Protein AF-0000000073197356 (afdb_homodimer)

Structure (mmCIF, N/CA/C/O backbone):
data_AF-0000000073197356-model_v1
#
loop_
_entity.id
_entity.type
_entity.pdbx_description
1 polymer 'Dynein light chain'
#
loop_
_atom_site.group_PDB
_atom_site.id
_atom_site.type_symbol
_atom_site.label_atom_id
_atom_site.label_alt_id
_atom_site.label_comp_id
_atom_site.label_asym_id
_atom_site.label_entity_id
_atom_site.label_seq_id
_atom_site.pdbx_PDB_ins_code
_atom_site.Cartn_x
_atom_site.Cartn_y
_atom_site.Cartn_z
_atom_site.occupancy
_atom_site.B_iso_or_equiv
_atom_site.auth_seq_id
_atom_site.auth_comp_id
_atom_site.auth_asym_id
_atom_site.auth_atom_id
_atom_site.pdbx_PDB_model_num
ATOM 1 N N . MET A 1 1 ? -1.814 -4.996 -18.484 1 48.56 1 MET A N 1
ATOM 2 C CA . MET A 1 1 ? -2.441 -4.445 -17.281 1 48.56 1 MET A CA 1
ATOM 3 C C . MET A 1 1 ? -1.488 -4.5 -16.094 1 48.56 1 MET A C 1
ATOM 5 O O . MET A 1 1 ? -0.743 -5.469 -15.945 1 48.56 1 MET A O 1
ATOM 9 N N . LYS A 1 2 ? -1.233 -3.42 -15.477 1 82.06 2 LYS A N 1
ATOM 10 C CA . LYS A 1 2 ? -0.212 -3.484 -14.438 1 82.06 2 LYS A CA 1
ATOM 11 C C . LYS A 1 2 ? -0.621 -4.445 -13.328 1 82.06 2 LYS A C 1
ATOM 13 O O . LYS A 1 2 ? -1.809 -4.586 -13.023 1 82.06 2 LYS A O 1
ATOM 18 N N . ILE A 1 3 ? 0.174 -5.504 -13.078 1 91.5 3 ILE A N 1
ATOM 19 C CA . ILE A 1 3 ? -0.003 -6.637 -12.172 1 91.5 3 ILE A CA 1
ATOM 20 C C . ILE A 1 3 ? -0.832 -6.211 -10.969 1 91.5 3 ILE A C 1
ATOM 22 O O . ILE A 1 3 ? -1.808 -6.875 -10.609 1 91.5 3 ILE A O 1
ATOM 26 N N . ALA A 1 4 ? -0.594 -5.094 -10.461 1 94 4 ALA A N 1
ATOM 27 C CA . ALA A 1 4 ? -1.289 -4.645 -9.258 1 94 4 ALA A CA 1
ATOM 28 C C . ALA A 1 4 ? -2.762 -4.367 -9.547 1 94 4 ALA A C 1
ATOM 30 O O . ALA A 1 4 ? -3.639 -4.777 -8.781 1 94 4 ALA A O 1
ATOM 31 N N . LYS A 1 5 ? -3.043 -3.758 -10.641 1 91.81 5 LYS A N 1
ATOM 32 C CA . LYS A 1 5 ? -4.422 -3.465 -11.023 1 91.81 5 LYS A CA 1
ATOM 33 C C . LYS A 1 5 ? -5.203 -4.746 -11.289 1 91.81 5 LYS A C 1
ATOM 35 O O . LYS A 1 5 ? -6.352 -4.879 -10.852 1 91.81 5 LYS A O 1
ATOM 40 N N . TYR A 1 6 ? -4.582 -5.598 -11.906 1 93.94 6 TYR A N 1
ATOM 41 C CA . TYR A 1 6 ? -5.234 -6.859 -12.242 1 93.94 6 TYR A CA 1
ATOM 42 C C . TYR A 1 6 ? -5.637 -7.617 -10.984 1 93.94 6 TYR A C 1
ATOM 44 O O . TYR A 1 6 ? -6.77 -8.086 -10.867 1 93.94 6 TYR A O 1
ATOM 52 N N . ILE A 1 7 ? -4.762 -7.695 -10.062 1 94.88 7 ILE A N 1
ATOM 53 C CA . ILE A 1 7 ? -5 -8.438 -8.828 1 94.88 7 ILE A CA 1
ATOM 54 C C . ILE A 1 7 ? -6.121 -7.777 -8.031 1 94.88 7 ILE A C 1
ATOM 56 O O . ILE A 1 7 ? -7.051 -8.445 -7.582 1 94.88 7 ILE A O 1
ATOM 60 N N . ALA A 1 8 ? -6.027 -6.508 -7.918 1 92.38 8 ALA A N 1
ATOM 61 C CA . ALA A 1 8 ? -7.027 -5.777 -7.141 1 92.38 8 ALA A CA 1
ATOM 62 C C . ALA A 1 8 ? -8.414 -5.902 -7.773 1 92.38 8 ALA A C 1
ATOM 64 O O . ALA A 1 8 ? -9.398 -6.148 -7.074 1 92.38 8 ALA A O 1
ATOM 65 N N . ASN A 1 9 ? -8.469 -5.715 -9.039 1 93.31 9 ASN A N 1
ATOM 66 C CA . ASN A 1 9 ? -9.742 -5.805 -9.742 1 93.31 9 ASN A CA 1
ATOM 67 C C . ASN A 1 9 ? -10.344 -7.203 -9.633 1 93.31 9 ASN A C 1
ATOM 69 O O . ASN A 1 9 ? -11.562 -7.352 -9.5 1 93.31 9 ASN A O 1
ATOM 73 N N . ALA A 1 10 ? -9.508 -8.195 -9.727 1 95.06 10 ALA A N 1
ATOM 74 C CA . ALA A 1 10 ? -9.984 -9.57 -9.609 1 95.06 10 ALA A CA 1
ATOM 75 C C . ALA A 1 10 ? -10.594 -9.828 -8.234 1 95.06 10 ALA A C 1
ATOM 77 O O . ALA A 1 10 ? -11.617 -10.5 -8.117 1 95.06 10 ALA A O 1
ATOM 78 N N . PHE A 1 11 ? -9.906 -9.312 -7.25 1 94.38 11 PHE A N 1
ATOM 79 C CA . PHE A 1 11 ? -10.43 -9.508 -5.902 1 94.38 11 PHE A CA 1
ATOM 80 C C . PHE A 1 11 ? -11.695 -8.688 -5.695 1 94.38 11 PHE A C 1
ATOM 82 O O . PHE A 1 11 ? -12.625 -9.133 -5.012 1 94.38 11 PHE A O 1
ATOM 89 N N . GLU A 1 12 ? -11.742 -7.543 -6.254 1 90.81 12 GLU A N 1
ATOM 90 C CA . GLU A 1 12 ? -12.961 -6.746 -6.168 1 90.81 12 GLU A CA 1
ATOM 91 C C . GLU A 1 12 ? -14.133 -7.449 -6.855 1 90.81 12 GLU A C 1
ATOM 93 O O . GLU A 1 12 ? -15.258 -7.422 -6.359 1 90.81 12 GLU A O 1
ATOM 98 N N . ALA A 1 13 ? -13.898 -8.023 -7.902 1 94.06 13 ALA A N 1
ATOM 99 C CA . ALA A 1 13 ? -14.93 -8.719 -8.672 1 94.06 13 ALA A CA 1
ATOM 100 C C . ALA A 1 13 ? -15.477 -9.914 -7.898 1 94.06 13 ALA A C 1
ATOM 102 O O . ALA A 1 13 ? -16.672 -10.203 -7.953 1 94.06 13 ALA A O 1
ATOM 103 N N . ASN A 1 14 ? -14.625 -10.5 -7.121 1 94.75 14 ASN A N 1
ATOM 104 C CA . ASN A 1 14 ? -15.023 -11.766 -6.504 1 94.75 14 ASN A CA 1
ATOM 105 C C . ASN A 1 14 ? -15.445 -11.57 -5.051 1 94.75 14 ASN A C 1
ATOM 107 O O . ASN A 1 14 ? -16.219 -12.359 -4.516 1 94.75 14 ASN A O 1
ATOM 111 N N . TYR A 1 15 ? -14.938 -10.57 -4.379 1 91.06 15 TYR A N 1
ATOM 112 C CA . TYR A 1 15 ? -15.18 -10.477 -2.943 1 91.06 15 TYR A CA 1
ATOM 113 C C . TYR A 1 15 ? -15.734 -9.109 -2.572 1 91.06 15 TYR A C 1
ATOM 115 O O . TYR A 1 15 ? -15.914 -8.805 -1.391 1 91.06 15 TYR A O 1
ATOM 123 N N . ALA A 1 16 ? -16.016 -8.43 -3.479 1 83.94 16 ALA A N 1
ATOM 124 C CA . ALA A 1 16 ? -16.609 -7.109 -3.283 1 83.94 16 ALA A CA 1
ATOM 125 C C . ALA A 1 16 ? -15.703 -6.207 -2.455 1 83.94 16 ALA A C 1
ATOM 127 O O . ALA A 1 16 ? -14.562 -6.566 -2.162 1 83.94 16 ALA A O 1
ATOM 128 N N . SER A 1 17 ? -15.961 -4.988 -2.238 1 81.06 17 SER A N 1
ATOM 129 C CA . SER A 1 17 ? -15.219 -3.99 -1.473 1 81.06 17 SER A CA 1
ATOM 130 C C . SER A 1 17 ? -14.039 -3.451 -2.266 1 81.06 17 SER A C 1
ATOM 132 O O . SER A 1 17 ? -13.844 -3.818 -3.426 1 81.06 17 SER A O 1
ATOM 134 N N . LEU A 1 18 ? -13.398 -2.678 -1.656 1 82.5 18 LEU A N 1
ATOM 135 C CA . LEU A 1 18 ? -12.242 -2.041 -2.277 1 82.5 18 LEU A CA 1
ATOM 136 C C . LEU A 1 18 ? -10.945 -2.713 -1.83 1 82.5 18 LEU A C 1
ATOM 138 O O . LEU A 1 18 ? -10.695 -2.844 -0.631 1 82.5 18 LEU A O 1
ATOM 142 N N . TRP A 1 19 ? -10.281 -3.254 -2.816 1 89.25 19 TRP A N 1
ATOM 143 C CA . TRP A 1 19 ? -8.992 -3.889 -2.54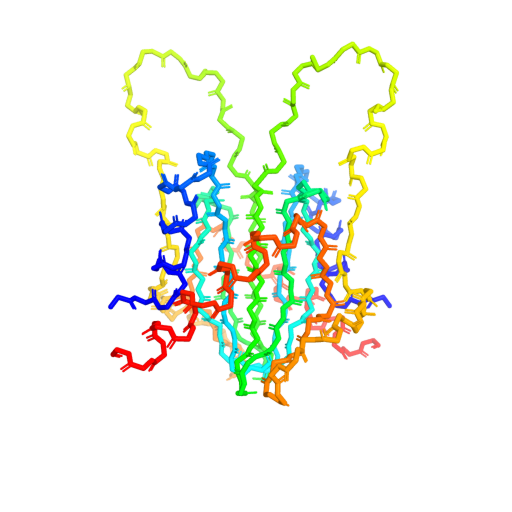3 1 89.25 19 TRP A CA 1
ATOM 144 C C . TRP A 1 19 ? -7.844 -3.02 -3.037 1 89.25 19 TRP A C 1
ATOM 146 O O . TRP A 1 19 ? -7.953 -2.365 -4.078 1 89.25 19 TRP A O 1
ATOM 156 N N . HIS A 1 20 ? -6.797 -3.023 -2.262 1 89.44 20 HIS A N 1
ATOM 157 C CA . HIS A 1 20 ? -5.535 -2.381 -2.621 1 89.44 20 HIS A CA 1
ATOM 158 C C . HIS A 1 20 ? -4.445 -3.414 -2.883 1 89.44 20 HIS A C 1
ATOM 160 O O . HIS A 1 20 ? -4.379 -4.441 -2.201 1 89.44 20 HIS A O 1
ATOM 166 N N . CYS A 1 21 ? -3.598 -3.117 -3.85 1 93.25 21 CYS A N 1
ATOM 167 C CA . CYS A 1 21 ? -2.502 -4.035 -4.145 1 93.25 21 CYS A CA 1
ATOM 168 C C . CYS A 1 21 ? -1.207 -3.273 -4.398 1 93.25 21 CYS A C 1
ATOM 170 O O . CYS A 1 21 ? -1.191 -2.301 -5.156 1 93.25 21 CYS A O 1
ATOM 172 N N . ILE A 1 22 ? -0.214 -3.682 -3.75 1 92.88 22 ILE A N 1
ATOM 173 C CA . ILE A 1 22 ? 1.138 -3.176 -3.963 1 92.88 22 ILE A CA 1
ATOM 174 C C . ILE A 1 22 ? 2.049 -4.312 -4.418 1 92.88 22 ILE A C 1
ATOM 176 O O . ILE A 1 22 ? 2.029 -5.402 -3.84 1 92.88 22 ILE A O 1
ATOM 180 N N . VAL A 1 23 ? 2.791 -4.043 -5.414 1 94.25 23 VAL A N 1
ATOM 181 C CA . VAL A 1 23 ? 3.727 -5.023 -5.957 1 94.25 23 VAL A CA 1
ATOM 182 C C . VAL A 1 23 ? 5.129 -4.426 -6.016 1 94.25 23 VAL A C 1
ATOM 184 O O . VAL A 1 23 ? 5.305 -3.277 -6.434 1 94.25 23 VAL A O 1
ATOM 187 N N . SER A 1 24 ? 6.07 -5.215 -5.562 1 93.25 24 SER A N 1
ATOM 188 C CA . SER A 1 24 ? 7.457 -4.762 -5.621 1 93.25 24 SER A CA 1
ATOM 189 C C . SER A 1 24 ? 8.391 -5.891 -6.062 1 93.25 24 SER A C 1
ATOM 191 O O . SER A 1 24 ? 8.109 -7.062 -5.809 1 93.25 24 SER A O 1
ATOM 193 N N . ASP A 1 25 ? 9.391 -5.465 -6.762 1 93.31 25 ASP A N 1
ATOM 194 C CA . ASP A 1 25 ? 10.414 -6.445 -7.098 1 93.31 25 ASP A CA 1
ATOM 195 C C . ASP A 1 25 ? 11.5 -6.492 -6.023 1 93.31 25 ASP A C 1
ATOM 197 O O . ASP A 1 25 ? 12.578 -7.051 -6.25 1 93.31 25 ASP A O 1
ATOM 201 N N . GLY A 1 26 ? 11.227 -5.891 -4.875 1 91.62 26 GLY A N 1
ATOM 202 C CA . GLY A 1 26 ? 12.055 -5.93 -3.678 1 91.62 26 GLY A CA 1
ATOM 203 C C . GLY A 1 26 ? 11.266 -6.258 -2.422 1 91.62 26 GLY A C 1
ATOM 204 O O . GLY A 1 26 ? 10.109 -6.676 -2.496 1 91.62 26 GLY A O 1
ATOM 205 N N . HIS A 1 27 ? 11.945 -6.125 -1.283 1 89.5 27 HIS A N 1
ATOM 206 C CA . HIS A 1 27 ? 11.281 -6.312 0.005 1 89.5 27 HIS A CA 1
ATOM 207 C C . HIS A 1 27 ? 10.469 -5.082 0.389 1 89.5 27 HIS A C 1
ATOM 209 O O . HIS A 1 27 ? 10.898 -3.949 0.158 1 89.5 27 HIS A O 1
ATOM 215 N N . MET A 1 28 ? 9.367 -5.418 0.99 1 91.88 28 MET A N 1
ATOM 216 C CA . MET A 1 28 ? 8.508 -4.297 1.369 1 91.88 28 MET A CA 1
ATOM 217 C C . MET A 1 28 ? 8.328 -4.242 2.883 1 91.88 28 MET A C 1
ATOM 219 O O . MET A 1 28 ? 8.219 -5.281 3.537 1 91.88 28 MET A O 1
ATOM 223 N N . ARG A 1 29 ? 8.406 -3.102 3.334 1 89.69 29 ARG A N 1
ATOM 224 C CA . ARG A 1 29 ? 7.961 -2.783 4.688 1 89.69 29 ARG A CA 1
ATOM 225 C C . ARG A 1 29 ? 6.844 -1.747 4.664 1 89.69 29 ARG A C 1
ATOM 227 O O . ARG A 1 29 ? 6.852 -0.833 3.838 1 89.69 29 ARG A O 1
ATOM 234 N N . PHE A 1 30 ? 5.871 -1.981 5.527 1 89.19 30 PHE A N 1
ATOM 235 C CA . PHE A 1 30 ? 4.742 -1.066 5.395 1 89.19 30 PHE A CA 1
ATOM 236 C C . PHE A 1 30 ? 4.105 -0.791 6.754 1 89.19 30 PHE A C 1
ATOM 238 O O . PHE A 1 30 ? 4.266 -1.576 7.691 1 89.19 30 PHE A O 1
ATOM 245 N N . TYR A 1 31 ? 3.564 0.346 6.879 1 88.75 31 TYR A N 1
ATOM 246 C CA . TYR A 1 31 ? 2.686 0.771 7.961 1 88.75 31 TYR A CA 1
ATOM 247 C C . TYR A 1 31 ? 1.38 1.337 7.414 1 88.75 31 TYR A C 1
ATOM 249 O O . TYR A 1 31 ? 1.334 2.482 6.961 1 88.75 31 TYR A O 1
ATOM 257 N N . VAL A 1 32 ? 0.272 0.51 7.355 1 86.56 32 VAL A N 1
ATOM 258 C CA . VAL A 1 32 ? -1.028 0.847 6.785 1 86.56 32 VAL A CA 1
ATOM 259 C C . VAL A 1 32 ? -2.141 0.359 7.711 1 86.56 32 VAL A C 1
ATOM 261 O O . VAL A 1 32 ? -1.941 -0.577 8.492 1 86.56 32 VAL A O 1
ATOM 264 N N . ARG A 1 33 ? -3.268 1.067 7.543 1 78.94 33 ARG A N 1
ATOM 265 C CA . ARG A 1 33 ? -4.461 0.58 8.234 1 78.94 33 ARG A CA 1
ATOM 266 C C . ARG A 1 33 ? -5.289 -0.319 7.32 1 78.94 33 ARG A C 1
ATOM 268 O O . ARG A 1 33 ? -5.602 0.056 6.188 1 78.94 33 ARG A O 1
ATOM 275 N N . TYR A 1 34 ? -5.527 -1.538 7.73 1 74 34 TYR A N 1
ATOM 276 C CA . TYR A 1 34 ? -6.281 -2.488 6.918 1 74 34 TYR A CA 1
ATOM 277 C C . TYR A 1 34 ? -7.098 -3.432 7.797 1 74 34 TYR A C 1
ATOM 279 O O . TYR A 1 34 ? -6.93 -3.449 9.016 1 74 34 TYR A O 1
ATOM 287 N N . ASP A 1 35 ? -8.039 -3.941 7.172 1 73.06 35 ASP A N 1
ATOM 288 C CA . ASP A 1 35 ? -8.805 -5.008 7.805 1 73.06 35 ASP A CA 1
ATOM 289 C C . ASP A 1 35 ? -7.949 -6.254 8.016 1 73.06 35 ASP A C 1
ATOM 291 O O . ASP A 1 35 ? -7.598 -6.941 7.055 1 73.06 35 ASP A O 1
ATOM 295 N N . ALA A 1 36 ? -7.738 -6.594 9.219 1 78 36 ALA A N 1
ATOM 296 C CA . ALA A 1 36 ? -6.797 -7.656 9.578 1 78 36 ALA A CA 1
ATOM 297 C C . ALA A 1 36 ? -7.266 -9 9.039 1 78 36 ALA A C 1
ATOM 299 O O . ALA A 1 36 ? -6.453 -9.898 8.797 1 78 36 ALA A O 1
ATOM 300 N N . ASP A 1 37 ? -8.469 -9.047 8.773 1 83 37 ASP A N 1
ATOM 301 C CA . ASP A 1 37 ? -9.016 -10.328 8.336 1 83 37 ASP A CA 1
ATOM 302 C C . ASP A 1 37 ? -9.008 -10.43 6.809 1 83 37 ASP A C 1
ATOM 304 O O . ASP A 1 37 ? -9.352 -11.477 6.254 1 83 37 ASP A O 1
ATOM 308 N N . ASN A 1 38 ? -8.578 -9.367 6.184 1 89.06 38 ASN A N 1
ATOM 309 C CA . ASN A 1 38 ? -8.672 -9.32 4.727 1 89.06 38 ASN A CA 1
ATOM 310 C C . ASN A 1 38 ? -7.395 -8.766 4.098 1 89.06 38 ASN A C 1
ATOM 312 O O . ASN A 1 38 ? -7.426 -7.723 3.447 1 89.06 38 ASN A O 1
ATOM 316 N N . HIS A 1 39 ? -6.293 -9.508 4.309 1 91.5 39 HIS A N 1
ATOM 317 C CA . HIS A 1 39 ? -5.023 -9.141 3.691 1 91.5 39 HIS A CA 1
ATOM 318 C C . HIS A 1 39 ? -4.152 -10.367 3.441 1 91.5 39 HIS A C 1
ATOM 320 O O . HIS A 1 39 ? -4.324 -11.398 4.098 1 91.5 39 HIS A O 1
ATOM 326 N N . ILE A 1 40 ? -3.242 -10.258 2.533 1 92.12 40 ILE A N 1
ATOM 327 C CA . ILE A 1 40 ? -2.162 -11.219 2.354 1 92.12 40 ILE A CA 1
ATOM 328 C C . ILE A 1 40 ? -0.905 -10.5 1.867 1 92.12 40 ILE A C 1
ATOM 330 O O . ILE A 1 40 ? -0.974 -9.641 0.985 1 92.12 40 ILE A O 1
ATOM 334 N N . TYR A 1 41 ? 0.171 -10.742 2.486 1 93.12 41 TYR A N 1
ATOM 335 C CA . TYR A 1 41 ? 1.514 -10.344 2.082 1 93.12 41 TYR A CA 1
ATOM 336 C C . TYR A 1 41 ? 2.371 -11.555 1.756 1 93.12 41 TYR A C 1
ATOM 338 O O . TYR A 1 41 ? 2.633 -12.391 2.625 1 93.12 41 TYR A O 1
ATOM 346 N N . PHE A 1 42 ? 2.791 -11.664 0.499 1 92.25 42 PHE A N 1
ATOM 347 C CA . PHE A 1 42 ? 3.521 -12.859 0.088 1 92.25 42 PHE A CA 1
ATOM 348 C C . PHE A 1 42 ? 4.535 -12.531 -0.999 1 92.25 42 PHE A C 1
ATOM 350 O O . PHE A 1 42 ? 4.48 -11.453 -1.598 1 92.25 42 PHE A O 1
ATOM 357 N N . ALA A 1 43 ? 5.449 -13.414 -1.147 1 92.38 43 ALA A N 1
ATOM 358 C CA . ALA A 1 43 ? 6.43 -13.336 -2.229 1 92.38 43 ALA A CA 1
ATOM 359 C C . ALA A 1 43 ? 6.254 -14.484 -3.217 1 92.38 43 ALA A C 1
ATOM 361 O O . ALA A 1 43 ? 5.969 -15.617 -2.818 1 92.38 43 ALA A O 1
ATOM 362 N N . ILE A 1 44 ? 6.367 -14.195 -4.422 1 91.12 44 ILE A N 1
ATOM 363 C CA . ILE A 1 44 ? 6.355 -15.188 -5.492 1 91.12 44 ILE A CA 1
ATOM 364 C C . ILE A 1 44 ? 7.449 -14.859 -6.504 1 91.12 44 ILE A C 1
ATOM 366 O O . ILE A 1 44 ? 7.426 -13.805 -7.141 1 91.12 44 ILE A O 1
ATOM 370 N N . GLY A 1 45 ? 8.328 -15.797 -6.605 1 89.75 45 GLY A N 1
ATOM 371 C CA . GLY A 1 45 ? 9.516 -15.438 -7.363 1 89.75 45 GLY A CA 1
ATOM 372 C C . GLY A 1 45 ? 10.266 -14.258 -6.777 1 89.75 45 GLY A C 1
ATOM 373 O O . GLY A 1 45 ? 10.625 -14.266 -5.598 1 89.75 45 GLY A O 1
ATOM 374 N N . GLN A 1 46 ? 10.453 -13.242 -7.57 1 90.5 46 GLN A N 1
ATOM 375 C CA . GLN A 1 46 ? 11.203 -12.078 -7.109 1 90.5 46 GLN A CA 1
ATOM 376 C C . GLN A 1 46 ? 10.258 -10.953 -6.68 1 90.5 46 GLN A C 1
ATOM 378 O O . GLN A 1 46 ? 10.711 -9.898 -6.23 1 90.5 46 GLN A O 1
ATOM 383 N N . LEU A 1 47 ? 8.984 -11.227 -6.75 1 93.62 47 LEU A N 1
ATOM 384 C CA . LEU A 1 47 ? 8.016 -10.172 -6.453 1 93.62 47 LEU A CA 1
ATOM 385 C C . LEU A 1 47 ? 7.477 -10.312 -5.031 1 93.62 47 LEU A C 1
ATOM 387 O O . LEU A 1 47 ? 7.254 -11.43 -4.559 1 93.62 47 LEU A O 1
ATOM 391 N N . SER A 1 48 ? 7.305 -9.234 -4.438 1 93.94 48 SER A N 1
ATOM 392 C CA . SER A 1 48 ? 6.531 -9.156 -3.203 1 93.94 48 SER A CA 1
ATOM 393 C C . SER A 1 48 ? 5.184 -8.477 -3.438 1 93.94 48 SER A C 1
ATOM 395 O O . SER A 1 48 ? 5.105 -7.473 -4.148 1 93.94 48 SER A O 1
ATOM 397 N N . ILE A 1 49 ? 4.145 -9.047 -2.859 1 94.31 49 ILE A N 1
ATOM 398 C CA . ILE A 1 49 ? 2.793 -8.547 -3.092 1 94.31 49 ILE A CA 1
ATOM 399 C C . ILE A 1 49 ? 2.09 -8.32 -1.757 1 94.31 49 ILE A C 1
ATOM 401 O O . ILE A 1 49 ? 2.086 -9.195 -0.892 1 94.31 49 ILE A O 1
ATOM 405 N N . PHE A 1 50 ? 1.54 -7.168 -1.644 1 94.12 50 PHE A N 1
ATOM 406 C CA . PHE A 1 50 ? 0.674 -6.863 -0.511 1 94.12 50 PHE A CA 1
ATOM 407 C C . PHE A 1 50 ? -0.732 -6.512 -0.983 1 94.12 50 PHE A C 1
ATOM 409 O O . PHE A 1 50 ? -0.94 -5.477 -1.618 1 94.12 50 PHE A O 1
ATOM 416 N N . LEU A 1 51 ? -1.615 -7.375 -0.688 1 94.75 51 LEU A N 1
ATOM 417 C CA . LEU A 1 51 ? -3.027 -7.25 -1.029 1 94.75 51 LEU A CA 1
ATOM 418 C C . LEU A 1 51 ? -3.881 -7.117 0.228 1 94.75 51 LEU A C 1
ATOM 420 O O . LEU A 1 51 ? -3.785 -7.941 1.139 1 94.75 51 LEU A O 1
ATOM 424 N N . PHE A 1 52 ? -4.637 -5.969 0.205 1 90.75 52 PHE A N 1
ATOM 425 C CA . PHE A 1 52 ? -5.395 -5.781 1.437 1 90.75 52 PHE A CA 1
ATOM 426 C C . PHE A 1 52 ? -6.648 -4.957 1.18 1 90.75 52 PHE A C 1
ATOM 428 O O . PHE A 1 52 ? -6.727 -4.23 0.187 1 90.75 52 PHE A O 1
ATOM 435 N N . ARG A 1 53 ? -7.598 -5.203 2.055 1 88.31 53 ARG A N 1
ATOM 436 C CA . ARG A 1 53 ? -8.844 -4.441 2.008 1 88.31 53 ARG A CA 1
ATOM 437 C C . ARG A 1 53 ? -8.789 -3.242 2.949 1 88.31 53 ARG A C 1
ATOM 439 O O . ARG A 1 53 ? -8.266 -3.344 4.062 1 88.31 53 ARG A O 1
ATOM 446 N N . LEU A 1 54 ? -9.312 -2.115 2.416 1 75.25 54 LEU A N 1
ATOM 447 C CA . LEU A 1 54 ? -9.375 -0.943 3.283 1 75.25 54 LEU A CA 1
ATOM 448 C C . LEU A 1 54 ? -10.289 -1.196 4.473 1 75.25 54 LEU A C 1
ATOM 450 O O . LEU A 1 54 ? -11.328 -1.849 4.336 1 75.25 54 LEU A O 1
ATOM 454 N N . HIS A 1 55 ? -9.797 -0.676 5.668 1 61.41 55 HIS A N 1
ATOM 455 C CA . HIS A 1 55 ? -10.648 -0.792 6.848 1 61.41 55 HIS A CA 1
ATOM 456 C C . HIS A 1 55 ? -11.883 0.093 6.723 1 61.41 55 HIS A C 1
ATOM 458 O O . HIS A 1 55 ? -11.773 1.288 6.441 1 61.41 55 HIS A O 1
ATOM 464 N N . ARG A 1 56 ? -13.133 -0.386 6.398 1 53.34 56 ARG A N 1
ATOM 465 C CA . ARG A 1 56 ? -14.328 0.437 6.52 1 53.34 56 ARG A CA 1
ATOM 466 C C . ARG A 1 56 ? -14.836 0.461 7.961 1 53.34 56 ARG A C 1
ATOM 468 O O . ARG A 1 56 ? -15.031 -0.591 8.57 1 53.34 56 ARG A O 1
ATOM 475 N N . SER A 1 57 ? -14.562 1.4 8.703 1 44.56 57 SER A N 1
ATOM 476 C CA . SER A 1 57 ? -15.148 1.476 10.031 1 44.56 57 SER A CA 1
ATOM 477 C C . SER A 1 57 ? -16.656 1.191 9.992 1 44.56 57 SER A C 1
ATOM 479 O O . SER A 1 57 ? -17.375 1.781 9.188 1 44.56 57 SER A O 1
ATOM 481 N N . LYS A 1 58 ? -17.266 -0.065 10.055 1 44.25 58 LYS A N 1
ATOM 482 C CA . LYS A 1 58 ? -18.688 -0.111 10.398 1 44.25 58 LYS A CA 1
ATOM 483 C C . LYS A 1 58 ? -19 0.896 11.5 1 44.25 58 LYS A C 1
ATOM 485 O O . LYS A 1 58 ? -18.188 1.142 12.391 1 44.25 58 LYS A O 1
ATOM 490 N N . PRO A 1 59 ? -20.219 1.699 11.273 1 40.53 59 PRO A N 1
ATOM 491 C CA . PRO A 1 59 ? -20.672 2.418 12.469 1 40.53 59 PRO A CA 1
ATOM 492 C C . PRO A 1 59 ? -20.641 1.557 13.727 1 40.53 59 PRO A C 1
ATOM 494 O O . PRO A 1 59 ? -21.359 0.561 13.828 1 40.53 59 PRO A O 1
ATOM 497 N N . ARG A 1 60 ? -19.828 1.017 14.156 1 35.88 60 ARG A N 1
ATOM 498 C CA . ARG A 1 60 ? -20.047 0.26 15.383 1 35.88 60 ARG A CA 1
ATOM 499 C C . ARG A 1 60 ? -20.766 1.108 16.422 1 35.88 60 ARG A C 1
ATOM 501 O O . ARG A 1 60 ? -20.562 2.322 16.5 1 35.88 60 ARG A O 1
ATOM 508 N N . ALA A 1 61 ? -21.734 0.571 17.406 1 35.78 61 ALA A N 1
ATOM 509 C CA . ALA A 1 61 ? -21.984 1.035 18.766 1 35.78 61 ALA A CA 1
ATOM 510 C C . ALA A 1 61 ? -20.703 1.484 19.438 1 35.78 61 ALA A C 1
ATOM 512 O O . ALA A 1 61 ? -19.594 1.15 18.984 1 35.78 61 ALA A O 1
ATOM 513 N N . VAL A 1 62 ? -20.719 1.837 20.953 1 31.83 62 VAL A N 1
ATOM 514 C CA . VAL A 1 62 ? -19.875 2.443 21.969 1 31.83 62 VAL A CA 1
ATOM 515 C C . VAL A 1 62 ? -18.469 1.835 21.906 1 31.83 62 VAL A C 1
ATOM 517 O O . VAL A 1 62 ? -17.469 2.549 22.016 1 31.83 62 VAL A O 1
ATOM 520 N N . LEU A 1 63 ? -18.359 0.5 22.281 1 34.16 63 LE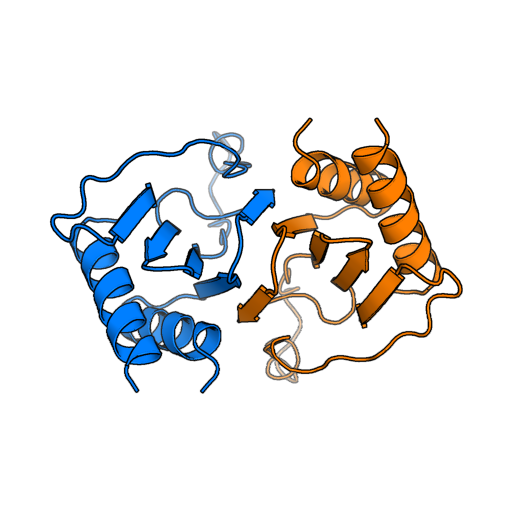U A N 1
ATOM 521 C CA . LEU A 1 63 ? -17.234 -0.005 23.062 1 34.16 63 LEU A CA 1
ATOM 522 C C . LEU A 1 63 ? -15.945 -0 22.25 1 34.16 63 LEU A C 1
ATOM 524 O O . LEU A 1 63 ? -14.922 0.53 22.688 1 34.16 63 LEU A O 1
ATOM 528 N N . THR A 1 64 ? -15.531 -1.394 21.719 1 32.03 64 THR A N 1
ATOM 529 C CA . THR A 1 64 ? -14.141 -1.815 21.625 1 32.03 64 THR A CA 1
ATOM 530 C C . THR A 1 64 ? -13.461 -1.201 20.406 1 32.03 64 THR A C 1
ATOM 532 O O . THR A 1 64 ? -13.664 -1.668 19.281 1 32.03 64 THR A O 1
ATOM 535 N N . ARG A 1 65 ? -13.617 0.003 20.094 1 35.09 65 ARG A N 1
ATOM 536 C CA . ARG A 1 65 ? -13 0.961 19.172 1 35.09 65 ARG A CA 1
ATOM 537 C C . ARG A 1 65 ? -11.547 0.596 18.891 1 35.09 65 ARG A C 1
ATOM 539 O O . ARG A 1 65 ? -10.992 0.99 17.859 1 35.09 65 ARG A O 1
ATOM 546 N N . LEU A 1 66 ? -10.844 0.219 19.984 1 38.03 66 LEU A N 1
ATOM 547 C CA . LEU A 1 66 ? -9.398 0.082 20.047 1 38.03 66 LEU A CA 1
ATOM 548 C C . LEU A 1 66 ? -8.922 -1.022 19.094 1 38.03 66 LEU A C 1
ATOM 550 O O . LEU A 1 66 ? -7.824 -0.94 18.547 1 38.03 66 LEU A O 1
ATOM 554 N N . ALA A 1 67 ? -9.711 -2.115 19.062 1 33.22 67 ALA A N 1
ATOM 555 C CA . ALA A 1 67 ? -9.18 -3.32 18.422 1 33.22 67 ALA A CA 1
ATOM 556 C C . ALA A 1 67 ? -9.07 -3.146 16.906 1 33.22 67 ALA A C 1
ATOM 558 O O . ALA A 1 67 ? -8.398 -3.93 16.234 1 33.22 67 ALA A O 1
ATOM 559 N N . ALA A 1 68 ? -10.008 -2.684 16.328 1 35 68 ALA A N 1
ATOM 560 C CA . ALA A 1 68 ? -9.992 -2.594 14.875 1 35 68 ALA A CA 1
ATOM 561 C C . ALA A 1 68 ? -8.734 -1.887 14.383 1 35 68 ALA A C 1
ATOM 563 O O . ALA A 1 68 ? -8.617 -1.588 13.188 1 35 68 ALA A O 1
ATOM 564 N N . ALA A 1 69 ? -8.133 -1.229 15.312 1 35.25 69 ALA A N 1
ATOM 565 C CA . ALA A 1 69 ? -6.926 -0.441 15.07 1 35.25 69 ALA A CA 1
ATOM 566 C C . ALA A 1 69 ? -6.016 -1.131 14.055 1 35.25 69 ALA A C 1
ATOM 568 O O . ALA A 1 69 ? -6.18 -2.32 13.773 1 35.25 69 ALA A O 1
ATOM 569 N N . GLN A 1 70 ? -4.555 -0.771 14.055 1 41.16 70 GLN A N 1
ATOM 570 C CA . GLN A 1 70 ? -3.307 -0.508 13.344 1 41.16 70 GLN A CA 1
ATOM 571 C C . GLN A 1 70 ? -2.639 -1.809 12.906 1 41.16 70 GLN A C 1
ATOM 573 O O . GLN A 1 70 ? -1.604 -2.197 13.445 1 41.16 70 GLN A O 1
ATOM 578 N N . ARG A 1 71 ? -3.35 -2.926 12.883 1 40.19 71 ARG A N 1
ATOM 579 C CA . ARG A 1 71 ? -2.307 -3.914 12.633 1 40.19 71 ARG A CA 1
ATOM 580 C C . ARG A 1 71 ? -1.4 -3.477 11.492 1 40.19 71 ARG A C 1
ATOM 582 O O . ARG A 1 71 ? -1.856 -3.326 10.352 1 40.19 71 ARG A O 1
ATOM 589 N N . ARG A 1 72 ? -0.553 -2.525 11.844 1 43.91 72 ARG A N 1
ATOM 590 C CA . ARG A 1 72 ? 0.653 -2.113 11.133 1 43.91 72 ARG A CA 1
ATOM 591 C C . ARG A 1 72 ? 1.408 -3.32 10.594 1 43.91 72 ARG A C 1
ATOM 593 O O . ARG A 1 72 ? 1.821 -4.195 11.352 1 43.91 72 ARG A O 1
ATOM 600 N N . MET A 1 73 ? 0.869 -4.07 9.68 1 43.66 73 MET A N 1
ATOM 601 C CA . MET A 1 73 ? 1.605 -5.219 9.164 1 43.66 73 MET A CA 1
ATOM 602 C C . MET A 1 73 ? 3.107 -4.965 9.203 1 43.66 73 MET A C 1
ATOM 604 O O . MET A 1 73 ? 3.637 -4.223 8.367 1 43.66 73 MET A O 1
ATOM 608 N N . SER A 1 74 ? 3.717 -4.453 10.211 1 41.44 74 SER A N 1
ATOM 609 C CA . SER A 1 74 ? 5.156 -4.672 10.141 1 41.44 74 SER A CA 1
ATOM 610 C C . SER A 1 74 ? 5.48 -6.094 9.688 1 41.44 74 SER A C 1
ATOM 612 O O . SER A 1 74 ? 4.578 -6.875 9.391 1 41.44 74 SER A O 1
ATOM 614 N N . ASP A 1 75 ? 6.305 -6.781 10.594 1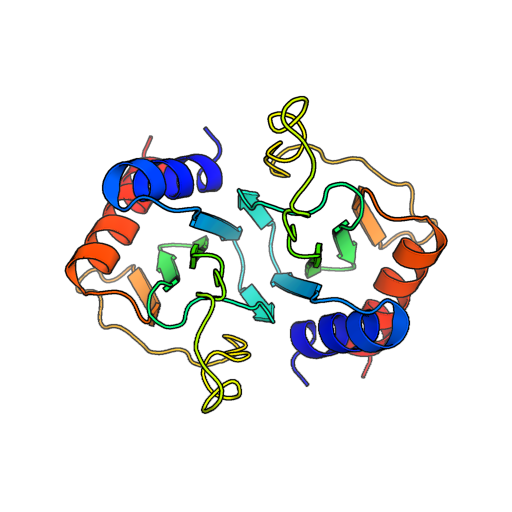 36.78 75 ASP A N 1
ATOM 615 C CA . ASP A 1 75 ? 7.266 -7.883 10.586 1 36.78 75 ASP A CA 1
ATOM 616 C C . ASP A 1 75 ? 6.555 -9.234 10.562 1 36.78 75 ASP A C 1
ATOM 618 O O . ASP A 1 75 ? 7.164 -10.266 10.844 1 36.78 75 ASP A O 1
ATOM 622 N N . VAL A 1 76 ? 5.266 -9.188 10.648 1 34.56 76 VAL A N 1
ATOM 623 C CA . VAL A 1 76 ? 5.02 -10.586 11 1 34.56 76 VAL A CA 1
ATOM 624 C C . VAL A 1 76 ? 5.094 -11.453 9.742 1 34.56 76 VAL A C 1
ATOM 626 O O . VAL A 1 76 ? 4.254 -11.328 8.852 1 34.56 76 VAL A O 1
ATOM 629 N N . PHE A 1 77 ? 6.27 -11.828 9.398 1 36.72 77 PHE A N 1
ATOM 630 C CA . PHE A 1 77 ? 6.508 -12.914 8.461 1 36.72 77 PHE A CA 1
ATOM 631 C C . PHE A 1 77 ? 5.758 -14.172 8.875 1 36.72 77 PHE A C 1
ATOM 633 O O . PHE A 1 77 ? 6.012 -14.727 9.945 1 36.72 77 PHE A O 1
ATOM 640 N N . VAL A 1 78 ? 4.43 -14.203 8.758 1 32.81 78 VAL A N 1
ATOM 641 C CA . VAL A 1 78 ? 3.936 -15.562 8.969 1 32.81 78 VAL A CA 1
ATOM 642 C C . VAL A 1 78 ? 4.199 -16.406 7.73 1 32.81 78 VAL A C 1
ATOM 644 O O . VAL A 1 78 ? 3.787 -16.047 6.625 1 32.81 78 VAL A O 1
ATOM 647 N N . LYS A 1 79 ? 5.176 -17.297 7.836 1 39.19 79 LYS A N 1
ATOM 648 C CA . LYS A 1 79 ? 5.484 -18.297 6.812 1 39.19 79 LYS A CA 1
ATOM 649 C C . LYS A 1 79 ? 4.273 -19.172 6.523 1 39.19 79 LYS A C 1
ATOM 651 O O . LYS A 1 79 ? 3.758 -19.844 7.422 1 39.19 79 LYS A O 1
ATOM 656 N N . ILE A 1 80 ? 3.396 -18.672 5.699 1 38.94 80 ILE A N 1
ATOM 657 C CA . ILE A 1 80 ? 2.41 -19.656 5.273 1 38.94 80 ILE A CA 1
ATOM 658 C C . ILE A 1 80 ? 3.055 -20.641 4.301 1 38.94 80 ILE A C 1
ATOM 660 O O . ILE A 1 80 ? 3.713 -20.234 3.34 1 38.94 80 ILE A O 1
ATOM 664 N N . ASP A 1 81 ? 3.203 -21.812 4.691 1 40.47 81 ASP A N 1
ATOM 665 C CA . ASP A 1 81 ? 3.713 -22.969 3.939 1 40.47 81 ASP A CA 1
ATOM 666 C C . ASP A 1 81 ? 2.971 -23.125 2.613 1 40.47 81 ASP A C 1
ATOM 668 O O . ASP A 1 81 ? 1.779 -23.438 2.598 1 40.47 81 ASP A O 1
ATOM 672 N N . SER A 1 82 ? 3.102 -22.188 1.74 1 48.72 82 SER A N 1
ATOM 673 C CA . SER A 1 82 ? 2.52 -22.5 0.442 1 48.72 82 SER A CA 1
ATOM 674 C C . SER A 1 82 ? 3.229 -23.703 -0.198 1 48.72 82 SER A C 1
ATOM 676 O O . SER A 1 82 ? 4.441 -23.859 -0.044 1 48.72 82 SER A O 1
ATOM 678 N N . PRO A 1 83 ? 2.449 -24.75 -0.638 1 51.12 83 PRO A N 1
ATOM 679 C CA . PRO A 1 83 ? 3.051 -25.922 -1.286 1 51.12 83 PRO A CA 1
ATOM 680 C C . PRO A 1 83 ? 3.98 -25.547 -2.438 1 51.12 83 PRO A C 1
ATOM 682 O O . PRO A 1 83 ? 4.766 -26.375 -2.902 1 51.12 83 PRO A O 1
ATOM 685 N N . ARG A 1 84 ? 3.756 -24.469 -3 1 60.47 84 ARG A N 1
ATOM 686 C CA . ARG A 1 84 ? 4.648 -24.109 -4.098 1 60.47 84 ARG A CA 1
ATOM 687 C C . ARG A 1 84 ? 5.98 -23.594 -3.572 1 60.47 84 ARG A C 1
ATOM 689 O O . ARG A 1 84 ? 6.016 -22.797 -2.627 1 60.47 84 ARG A O 1
ATOM 696 N N . ASP A 1 85 ? 7.059 -24.141 -4.008 1 69.44 85 ASP A N 1
ATOM 697 C CA . ASP A 1 85 ? 8.406 -23.875 -3.523 1 69.44 85 ASP A CA 1
ATOM 698 C C . ASP A 1 85 ? 8.797 -22.406 -3.754 1 69.44 85 ASP A C 1
ATOM 700 O O . ASP A 1 85 ? 9.703 -21.891 -3.107 1 69.44 85 ASP A O 1
ATOM 704 N N . ASP A 1 86 ? 7.918 -21.703 -4.645 1 83.5 86 ASP A N 1
ATOM 705 C CA . ASP A 1 86 ? 8.398 -20.359 -4.957 1 83.5 86 ASP A CA 1
ATOM 706 C C . ASP A 1 86 ? 7.5 -19.297 -4.34 1 83.5 86 ASP A C 1
ATOM 708 O O . ASP A 1 86 ? 7.594 -18.109 -4.688 1 83.5 86 ASP A O 1
ATOM 712 N N . VAL A 1 87 ? 6.574 -19.828 -3.557 1 89.06 87 VAL A N 1
ATOM 713 C CA . VAL A 1 87 ? 5.688 -18.859 -2.914 1 89.06 87 VAL A CA 1
ATOM 714 C C . VAL A 1 87 ? 5.926 -18.859 -1.406 1 89.06 87 VAL A C 1
ATOM 716 O O . VAL A 1 87 ? 5.992 -19.922 -0.783 1 89.06 87 VAL A O 1
ATOM 719 N N . ARG A 1 88 ? 6.125 -17.688 -0.862 1 88.69 88 ARG A N 1
ATOM 720 C CA . ARG A 1 88 ? 6.277 -17.5 0.577 1 88.69 88 ARG A CA 1
ATOM 721 C C . ARG A 1 88 ? 5.246 -16.516 1.11 1 88.69 88 ARG A C 1
ATOM 723 O O . ARG A 1 88 ? 5.277 -15.336 0.766 1 88.69 88 ARG A O 1
ATOM 730 N N . VAL A 1 89 ? 4.336 -17.047 1.895 1 90.44 89 VAL A N 1
ATOM 731 C CA . VAL A 1 89 ? 3.367 -16.156 2.531 1 90.44 89 VAL A CA 1
ATOM 732 C C . VAL A 1 89 ? 3.945 -15.609 3.836 1 90.44 89 VAL A C 1
ATOM 734 O O . VAL A 1 89 ? 4.25 -16.375 4.754 1 90.44 89 VAL A O 1
ATOM 737 N N . MET A 1 90 ? 4.082 -14.344 3.893 1 88.69 90 MET A N 1
ATOM 738 C CA . MET A 1 90 ? 4.699 -13.703 5.051 1 88.69 90 MET A CA 1
ATOM 739 C C . MET A 1 90 ? 3.65 -13.32 6.09 1 88.69 90 MET A C 1
ATOM 741 O O . MET A 1 90 ? 3.91 -13.383 7.293 1 88.69 90 MET A O 1
ATOM 745 N N . SER A 1 91 ? 2.516 -12.93 5.684 1 87.69 91 SER A N 1
ATOM 746 C CA . SER A 1 91 ? 1.415 -12.562 6.57 1 87.69 91 SER A CA 1
ATOM 747 C C . SER A 1 91 ? 0.072 -12.672 5.855 1 87.69 91 SER A C 1
ATOM 749 O O . SER A 1 91 ? -0.038 -12.336 4.672 1 87.69 91 SER A O 1
ATOM 751 N N . SER A 1 92 ? -0.905 -13.203 6.57 1 89.69 92 SER A N 1
ATOM 752 C CA . SER A 1 92 ? -2.256 -13.211 6.02 1 89.69 92 SER A CA 1
ATOM 753 C C . SER A 1 92 ? -3.303 -13.312 7.121 1 89.69 92 SER A C 1
ATOM 755 O O . SER A 1 92 ? -3.062 -13.93 8.164 1 89.69 92 SER A O 1
ATOM 757 N N . GLY A 1 93 ? -4.398 -12.602 6.867 1 87.06 93 GLY A N 1
ATOM 758 C CA . GLY A 1 93 ? -5.578 -12.758 7.707 1 87.06 93 GLY A CA 1
ATOM 759 C C . GLY A 1 93 ? -6.777 -13.305 6.961 1 87.06 93 GLY A C 1
ATOM 760 O O . GLY A 1 93 ? -7.816 -13.586 7.562 1 87.06 93 GLY A O 1
ATOM 761 N N . MET A 1 94 ? -6.613 -13.492 5.68 1 88.12 94 MET A N 1
ATOM 762 C CA . MET A 1 94 ? -7.766 -13.906 4.891 1 88.12 94 MET A CA 1
ATOM 763 C C . MET A 1 94 ? -7.895 -15.43 4.875 1 88.12 94 MET A C 1
ATOM 765 O O . MET A 1 94 ? -6.945 -16.141 5.211 1 88.12 94 MET A O 1
ATOM 769 N N . GLN A 1 95 ? -8.969 -15.867 4.535 1 89.94 95 GLN A N 1
ATOM 770 C CA . GLN A 1 95 ? -9.258 -17.297 4.469 1 89.94 95 GLN A CA 1
ATOM 771 C C . GLN A 1 95 ? -8.367 -17.984 3.449 1 89.94 95 GLN A C 1
ATOM 773 O O . GLN A 1 95 ? -7.883 -17.359 2.508 1 89.94 95 GLN A O 1
ATOM 778 N N . LEU A 1 96 ? -8.203 -19.266 3.656 1 90.88 96 LEU A N 1
ATOM 779 C CA . LEU A 1 96 ? -7.27 -20.047 2.857 1 90.88 96 LEU A CA 1
ATOM 780 C C . LEU A 1 96 ? -7.645 -20 1.38 1 90.88 96 LEU A C 1
ATOM 782 O O . LEU A 1 96 ? -6.773 -19.875 0.517 1 90.88 96 LEU A O 1
ATOM 786 N N . HIS A 1 97 ? -8.922 -20.156 1.112 1 90.5 97 HIS A N 1
ATOM 787 C CA . HIS A 1 97 ? -9.32 -20.156 -0.29 1 90.5 97 HIS A CA 1
ATOM 788 C C . HIS A 1 97 ? -9.016 -18.812 -0.953 1 90.5 97 HIS A C 1
ATOM 790 O O . HIS A 1 97 ? -8.68 -18.766 -2.139 1 90.5 97 HIS A O 1
ATOM 796 N N . MET A 1 98 ? -9.117 -17.766 -0.257 1 92.5 98 MET A N 1
ATOM 797 C CA . MET A 1 98 ? -8.773 -16.438 -0.765 1 92.5 98 MET A CA 1
ATOM 798 C C . MET A 1 98 ? -7.27 -16.312 -0.995 1 92.5 98 MET A C 1
ATOM 800 O O . MET A 1 98 ? -6.836 -15.703 -1.971 1 92.5 98 MET A O 1
ATOM 804 N N . GLN A 1 99 ? -6.504 -16.891 -0.083 1 92.12 99 GLN A N 1
ATOM 805 C CA . GLN A 1 99 ? -5.055 -16.891 -0.245 1 92.12 99 GLN A CA 1
ATOM 806 C C . GLN A 1 99 ? -4.645 -17.609 -1.529 1 92.12 99 GLN A C 1
ATOM 808 O O . GLN A 1 99 ? -3.824 -17.094 -2.295 1 92.12 99 GLN A O 1
ATOM 813 N N . HIS A 1 100 ? -5.258 -18.719 -1.69 1 90.62 100 HIS A N 1
ATOM 814 C CA . HIS A 1 100 ? -4.961 -19.484 -2.891 1 90.62 100 HIS A CA 1
ATOM 815 C C . HIS A 1 100 ? -5.363 -18.734 -4.148 1 90.62 100 HIS A C 1
ATOM 817 O O . HIS A 1 100 ? -4.641 -18.75 -5.148 1 90.62 100 HIS A O 1
ATOM 823 N N . TYR A 1 101 ? -6.492 -18.125 -4.098 1 94.69 101 TYR A N 1
ATOM 824 C CA . TYR A 1 101 ? -6.949 -17.328 -5.234 1 94.69 101 TYR A CA 1
ATOM 825 C C . TYR A 1 101 ? -5.984 -16.188 -5.52 1 94.69 101 TYR A C 1
ATOM 827 O O . TYR A 1 101 ? -5.637 -15.938 -6.676 1 94.69 101 TYR A O 1
ATOM 835 N N . ALA A 1 102 ? -5.496 -15.523 -4.48 1 95.31 102 ALA A N 1
ATOM 836 C CA . ALA A 1 102 ? -4.547 -14.422 -4.637 1 95.31 102 ALA A CA 1
ATOM 837 C C . ALA A 1 102 ? -3.275 -14.891 -5.332 1 95.31 102 ALA A C 1
ATOM 839 O O . ALA A 1 102 ? -2.781 -14.227 -6.25 1 95.31 102 ALA A O 1
ATOM 840 N N . ILE A 1 103 ? -2.799 -15.992 -4.926 1 93.56 103 ILE A N 1
ATOM 841 C CA . ILE A 1 103 ? -1.561 -16.531 -5.469 1 93.56 103 ILE A CA 1
ATOM 842 C C . ILE A 1 103 ? -1.778 -16.953 -6.922 1 93.56 103 ILE A C 1
ATOM 844 O O . ILE A 1 103 ? -0.951 -16.672 -7.789 1 93.56 103 ILE A O 1
ATOM 848 N N . ARG A 1 104 ? -2.9 -17.562 -7.152 1 93.38 104 ARG A N 1
ATOM 849 C CA . ARG A 1 104 ? -3.209 -18.016 -8.5 1 93.38 104 ARG A CA 1
ATOM 850 C C . ARG A 1 104 ? -3.326 -16.844 -9.469 1 93.38 104 ARG A C 1
ATOM 852 O O . ARG A 1 104 ? -2.76 -16.875 -10.562 1 93.38 104 ARG A O 1
ATOM 859 N N . ILE A 1 105 ? -4.051 -15.82 -9.133 1 94.94 105 ILE A N 1
ATOM 860 C CA . ILE A 1 105 ? -4.25 -14.688 -10.039 1 94.94 105 ILE A CA 1
ATOM 861 C C . ILE A 1 105 ? -2.93 -13.945 -10.234 1 94.94 105 ILE A C 1
ATOM 863 O O . ILE A 1 105 ? -2.68 -13.383 -11.305 1 94.94 105 ILE A O 1
ATOM 867 N N . THR A 1 106 ? -2.119 -13.906 -9.203 1 94 106 THR A N 1
ATOM 868 C CA . THR A 1 106 ? -0.797 -13.305 -9.352 1 94 106 THR A CA 1
ATOM 869 C C . THR A 1 106 ? 0.043 -14.086 -10.359 1 94 106 THR A C 1
ATOM 871 O O . THR A 1 106 ? 0.688 -13.492 -11.227 1 94 106 THR A O 1
ATOM 874 N N . ASP A 1 107 ? -0.008 -15.375 -10.211 1 90.56 107 ASP A N 1
ATOM 875 C CA . ASP A 1 107 ? 0.715 -16.234 -11.141 1 90.56 107 ASP A CA 1
ATOM 876 C C . ASP A 1 107 ? 0.235 -16.031 -12.57 1 90.56 107 ASP A C 1
ATOM 878 O O . ASP A 1 107 ? 1.043 -15.969 -13.5 1 90.56 107 ASP A O 1
ATOM 882 N N . ASP A 1 108 ? -1.061 -15.891 -12.719 1 91.44 108 ASP A N 1
ATOM 883 C CA . ASP A 1 108 ? -1.652 -15.617 -14.023 1 91.44 108 ASP A CA 1
ATOM 884 C C . ASP A 1 108 ? -1.15 -14.289 -14.586 1 91.44 108 ASP A C 1
ATOM 886 O O . ASP A 1 108 ? -0.85 -14.188 -15.781 1 91.44 108 ASP A O 1
ATOM 890 N N . ALA A 1 109 ? -1.079 -13.32 -13.75 1 91.81 109 ALA A N 1
ATOM 891 C CA . ALA A 1 109 ? -0.682 -11.977 -14.172 1 91.81 109 ALA A CA 1
ATOM 892 C C . ALA A 1 109 ? 0.785 -11.945 -14.594 1 91.81 109 ALA A C 1
ATOM 894 O O . ALA A 1 109 ? 1.166 -11.188 -15.484 1 91.81 109 ALA A O 1
ATOM 895 N N . ILE A 1 110 ? 1.605 -12.727 -13.945 1 88.94 110 ILE A N 1
ATOM 896 C CA . ILE A 1 110 ? 3.035 -12.773 -14.242 1 88.94 110 ILE A CA 1
ATOM 897 C C . ILE A 1 110 ? 3.266 -13.477 -15.57 1 88.94 110 ILE A C 1
ATOM 899 O O . ILE A 1 110 ? 4.152 -13.094 -16.344 1 88.94 110 ILE A O 1
ATOM 903 N N . ASN A 1 111 ? 2.5 -14.461 -15.805 1 84.5 111 ASN A N 1
ATOM 904 C CA . ASN A 1 111 ? 2.721 -15.297 -16.969 1 84.5 111 ASN A CA 1
ATOM 905 C C . ASN A 1 111 ? 1.936 -14.789 -18.188 1 84.5 111 ASN A C 1
ATOM 907 O O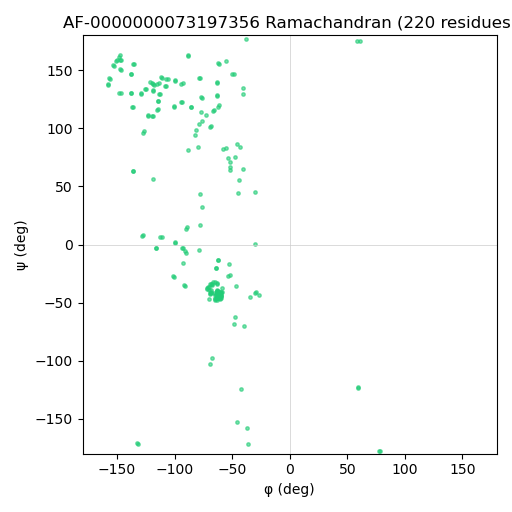 . ASN A 1 111 ? 2.07 -15.328 -19.281 1 84.5 111 ASN A O 1
ATOM 911 N N . GLU A 1 112 ? 1.117 -13.805 -18.031 1 75.94 112 GLU A N 1
ATOM 912 C CA . GLU A 1 112 ? 0.429 -13.203 -19.172 1 75.94 112 GLU A CA 1
ATOM 913 C C . GLU A 1 112 ? 1.254 -12.07 -19.781 1 75.94 112 GLU A C 1
ATOM 915 O O . GLU A 1 112 ? 2.027 -11.414 -19.078 1 75.94 112 GLU A O 1
ATOM 920 N N . MET B 1 1 ? 12.875 1.676 14.789 1 48.5 1 MET B N 1
ATOM 921 C CA . MET B 1 1 ? 11.492 1.859 14.367 1 48.5 1 MET B CA 1
ATOM 922 C C . MET B 1 1 ? 11.352 1.633 12.867 1 48.5 1 MET B C 1
ATOM 924 O O . MET B 1 1 ? 12.203 2.053 12.086 1 48.5 1 MET B O 1
ATOM 928 N N . LYS B 1 2 ? 10.531 0.772 12.484 1 82.06 2 LYS B N 1
ATOM 929 C CA . LYS B 1 2 ? 10.539 0.46 11.055 1 82.06 2 LYS B CA 1
ATOM 930 C C . LYS B 1 2 ? 10.172 1.688 10.227 1 82.06 2 LYS B C 1
ATOM 932 O O . LYS B 1 2 ? 9.383 2.527 10.656 1 82.06 2 LYS B O 1
ATOM 937 N N . ILE B 1 3 ? 11.109 2.178 9.336 1 91.5 3 ILE B N 1
ATOM 938 C CA . ILE B 1 3 ? 11.109 3.375 8.5 1 91.5 3 ILE B CA 1
ATOM 939 C C . ILE B 1 3 ? 9.672 3.734 8.125 1 91.5 3 ILE B C 1
ATOM 941 O O . ILE B 1 3 ? 9.25 4.887 8.273 1 91.5 3 ILE B O 1
ATOM 945 N N . ALA B 1 4 ? 8.898 2.807 7.824 1 94.12 4 ALA B N 1
ATOM 946 C CA . ALA B 1 4 ? 7.535 3.074 7.375 1 94.12 4 ALA B CA 1
ATOM 947 C C . ALA B 1 4 ? 6.676 3.609 8.516 1 94.12 4 ALA B C 1
ATOM 949 O O . ALA B 1 4 ? 5.938 4.582 8.344 1 94.12 4 ALA B O 1
ATOM 950 N N . LYS B 1 5 ? 6.797 3.039 9.68 1 92.06 5 LYS B N 1
ATOM 951 C CA . LYS B 1 5 ? 6.043 3.486 10.844 1 92.06 5 LYS B CA 1
ATOM 952 C C . LYS B 1 5 ? 6.441 4.906 11.242 1 92.06 5 LYS B C 1
ATOM 954 O O . LYS B 1 5 ? 5.582 5.734 11.547 1 92.06 5 LYS B O 1
ATOM 959 N N . TYR B 1 6 ? 7.648 5.125 11.203 1 94.12 6 TYR B N 1
ATOM 960 C CA . TYR B 1 6 ? 8.164 6.438 11.578 1 94.12 6 TYR B CA 1
ATOM 961 C C . TYR B 1 6 ? 7.609 7.527 10.672 1 94.12 6 TYR B C 1
ATOM 963 O O . TYR B 1 6 ? 7.133 8.562 11.148 1 94.12 6 TYR B O 1
ATOM 971 N N . ILE B 1 7 ? 7.641 7.301 9.414 1 94.88 7 ILE B N 1
ATOM 972 C CA . ILE B 1 7 ? 7.191 8.281 8.438 1 94.88 7 ILE B CA 1
ATOM 973 C C . ILE B 1 7 ? 5.695 8.531 8.594 1 94.88 7 ILE B C 1
ATOM 975 O O . ILE B 1 7 ? 5.25 9.68 8.648 1 94.88 7 ILE B O 1
ATOM 979 N N . ALA B 1 8 ? 4.98 7.469 8.711 1 92.5 8 ALA B N 1
ATOM 980 C CA . ALA B 1 8 ? 3.529 7.59 8.836 1 92.5 8 ALA B CA 1
ATOM 981 C C . ALA B 1 8 ? 3.148 8.336 10.109 1 92.5 8 ALA B C 1
ATOM 983 O O . ALA B 1 8 ? 2.295 9.227 10.086 1 92.5 8 ALA B O 1
ATOM 984 N N . ASN B 1 9 ? 3.76 7.977 11.188 1 93.5 9 ASN B N 1
ATOM 985 C CA . ASN B 1 9 ? 3.463 8.617 12.469 1 93.5 9 ASN B CA 1
ATOM 986 C C . ASN B 1 9 ? 3.822 10.094 12.445 1 93.5 9 ASN B C 1
ATOM 988 O O . ASN B 1 9 ? 3.109 10.922 13.023 1 93.5 9 ASN B O 1
ATOM 992 N N . ALA B 1 10 ? 4.926 10.422 11.828 1 95 10 ALA B N 1
ATOM 993 C CA . ALA B 1 10 ? 5.34 11.82 11.727 1 95 10 ALA B CA 1
ATOM 994 C C . ALA B 1 10 ? 4.32 12.641 10.945 1 95 10 ALA B C 1
ATOM 996 O O . ALA B 1 10 ? 4.012 13.773 11.32 1 95 10 ALA B O 1
ATOM 997 N N . PHE B 1 11 ? 3.85 12.047 9.891 1 94.19 11 PHE B N 1
ATOM 998 C CA . PHE B 1 11 ? 2.857 12.766 9.094 1 94.19 11 PHE B CA 1
ATOM 999 C C . PHE B 1 11 ? 1.531 12.852 9.844 1 94.19 11 PHE B C 1
ATOM 1001 O O . PHE B 1 11 ? 0.832 13.867 9.758 1 94.19 11 PHE B O 1
ATOM 1008 N N . GLU B 1 12 ? 1.212 11.836 10.547 1 90.88 12 GLU B N 1
ATOM 1009 C CA . GLU B 1 12 ? 0.001 11.891 11.359 1 90.88 12 GLU B CA 1
ATOM 1010 C C . GLU B 1 12 ? 0.105 12.969 12.438 1 90.88 12 GLU B C 1
ATOM 1012 O O . GLU B 1 12 ? -0.868 13.68 12.711 1 90.88 12 GLU B O 1
ATOM 1017 N N . ALA B 1 13 ? 1.182 13.102 12.984 1 94.12 13 ALA B N 1
ATOM 1018 C CA . ALA B 1 13 ? 1.405 14.078 14.047 1 94.12 13 ALA B CA 1
ATOM 1019 C C . ALA B 1 13 ? 1.299 15.508 13.508 1 94.12 13 ALA B C 1
ATOM 1021 O O . ALA B 1 13 ? 0.784 16.391 14.188 1 94.12 13 ALA B O 1
ATOM 1022 N N . ASN B 1 14 ? 1.674 15.672 12.297 1 94.69 14 ASN B N 1
ATOM 1023 C CA . ASN B 1 14 ? 1.777 17.031 11.773 1 94.69 14 ASN B CA 1
ATOM 1024 C C . ASN B 1 14 ? 0.564 17.406 10.922 1 94.69 14 ASN B C 1
ATOM 1026 O O . ASN B 1 14 ? 0.232 18.578 10.789 1 94.69 14 ASN B O 1
ATOM 1030 N N . TYR B 1 15 ? -0.091 16.469 10.305 1 90.75 15 TYR B N 1
ATOM 1031 C CA . TYR B 1 15 ? -1.128 16.812 9.336 1 90.75 15 TYR B CA 1
ATOM 1032 C C . TYR B 1 15 ? -2.43 16.078 9.656 1 90.75 15 TYR B C 1
ATOM 1034 O O . TYR B 1 15 ? -3.396 16.172 8.891 1 90.75 15 TYR B O 1
ATOM 1042 N N . ALA B 1 16 ? -2.424 15.492 10.664 1 83.75 16 ALA B N 1
ATOM 1043 C CA . ALA B 1 16 ? -3.625 14.812 11.133 1 83.75 16 ALA B CA 1
ATOM 1044 C C . ALA B 1 16 ? -4.07 13.742 10.141 1 83.75 16 ALA B C 1
ATOM 1046 O O . ALA B 1 16 ? -3.352 13.43 9.188 1 83.75 16 ALA B O 1
ATOM 1047 N N . SER B 1 17 ? -5.066 12.93 10.375 1 81 17 SER B N 1
ATOM 1048 C CA . SER B 1 17 ? -5.629 11.875 9.547 1 81 17 SER B CA 1
ATOM 1049 C C . SER B 1 17 ? -4.762 10.617 9.586 1 81 17 SER B C 1
ATOM 1051 O O . SER B 1 17 ? -3.768 10.57 10.312 1 81 17 SER B O 1
ATOM 1053 N N . LEU B 1 18 ? -5.172 9.766 8.883 1 82.94 18 LEU B N 1
ATOM 1054 C CA . LEU B 1 18 ? -4.477 8.484 8.82 1 82.94 18 LEU B CA 1
ATOM 1055 C C . LEU B 1 18 ? -3.596 8.398 7.582 1 82.94 18 LEU B C 1
ATOM 1057 O O . LEU B 1 18 ? -4.066 8.625 6.465 1 82.94 18 LEU B O 1
ATOM 1061 N N . TRP B 1 19 ? -2.336 8.234 7.859 1 89.44 19 TRP B N 1
ATOM 1062 C CA . TRP B 1 19 ? -1.382 8.094 6.766 1 89.44 19 TRP B CA 1
ATOM 1063 C C . TRP B 1 19 ? -0.888 6.652 6.66 1 89.44 19 TRP B C 1
ATOM 1065 O O . TRP B 1 19 ? -0.699 5.977 7.672 1 89.44 19 TRP B O 1
ATOM 1075 N N . HIS B 1 20 ? -0.7 6.219 5.438 1 89.75 20 HIS B N 1
ATOM 1076 C CA . HIS B 1 20 ? -0.094 4.93 5.113 1 89.75 20 HIS B CA 1
ATOM 1077 C C . HIS B 1 20 ? 1.273 5.109 4.465 1 89.75 20 HIS B C 1
ATOM 1079 O O . HIS B 1 20 ? 1.477 6.043 3.686 1 89.75 20 HIS B O 1
ATOM 1085 N N . CYS B 1 21 ? 2.145 4.211 4.797 1 93.25 21 CYS B N 1
ATOM 1086 C CA . CYS B 1 21 ? 3.471 4.281 4.195 1 93.25 21 CYS B CA 1
ATOM 1087 C C . CYS B 1 21 ? 3.965 2.896 3.797 1 93.25 21 CYS B C 1
ATOM 1089 O O . CYS B 1 21 ? 3.887 1.953 4.586 1 93.25 21 CYS B O 1
ATOM 1091 N N . ILE B 1 22 ? 4.41 2.795 2.613 1 93.06 22 ILE B N 1
ATOM 1092 C CA . ILE B 1 22 ? 5.051 1.593 2.09 1 93.06 22 ILE B CA 1
ATOM 1093 C C . ILE B 1 22 ? 6.488 1.911 1.682 1 93.06 22 ILE B C 1
ATOM 1095 O O . ILE B 1 22 ? 6.742 2.918 1.018 1 93.06 22 ILE B O 1
ATOM 1099 N N . VAL B 1 23 ? 7.363 1.087 2.098 1 94.19 23 VAL B N 1
ATOM 1100 C CA . VAL B 1 23 ? 8.781 1.246 1.778 1 94.19 23 VAL B CA 1
ATOM 1101 C C . VAL B 1 23 ? 9.305 -0.028 1.124 1 94.19 23 VAL B C 1
ATOM 1103 O O . VAL B 1 23 ? 9.023 -1.135 1.586 1 94.19 23 VAL B O 1
ATOM 1106 N N . SER B 1 24 ? 10.023 0.167 0.05 1 93.5 24 SER B N 1
ATOM 1107 C CA . SER B 1 24 ? 10.633 -0.978 -0.624 1 93.5 24 SER B CA 1
ATOM 1108 C C . SER B 1 24 ? 12.062 -0.673 -1.055 1 93.5 24 SER B C 1
ATOM 1110 O O . SER B 1 24 ? 12.398 0.479 -1.335 1 93.5 24 SER B O 1
ATOM 1112 N N . ASP B 1 25 ? 12.836 -1.709 -1 1 93.38 25 ASP B N 1
ATOM 1113 C CA . ASP B 1 25 ? 14.18 -1.552 -1.54 1 93.38 25 ASP B CA 1
ATOM 1114 C C . ASP B 1 25 ? 14.219 -1.9 -3.025 1 93.38 25 ASP B C 1
ATOM 1116 O O . ASP B 1 25 ? 15.2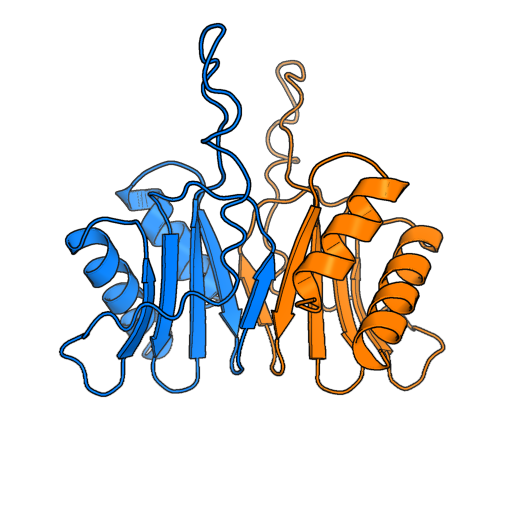97 -2.104 -3.594 1 93.38 25 ASP B O 1
ATOM 1120 N N . GLY B 1 26 ? 13.039 -1.976 -3.639 1 91.81 26 GLY B N 1
ATOM 1121 C CA . GLY B 1 26 ? 12.852 -2.158 -5.07 1 91.81 26 GLY B CA 1
ATOM 1122 C C . GLY B 1 26 ? 11.836 -1.201 -5.664 1 91.81 26 GLY B C 1
ATOM 1123 O O . GLY B 1 26 ? 11.438 -0.228 -5.02 1 91.81 26 GLY B O 1
ATOM 1124 N N . HIS B 1 27 ? 11.5 -1.464 -6.934 1 88.5 27 HIS B N 1
ATOM 1125 C CA . HIS B 1 27 ? 10.461 -0.686 -7.594 1 88.5 27 HIS B CA 1
ATOM 1126 C C . HIS B 1 27 ? 9.07 -1.141 -7.16 1 88.5 27 HIS B C 1
ATOM 1128 O O . HIS B 1 27 ? 8.836 -2.338 -6.98 1 88.5 27 HIS B O 1
ATOM 1134 N N . MET B 1 28 ? 8.25 -0.144 -7.059 1 91.69 28 MET B N 1
ATOM 1135 C CA . MET B 1 28 ? 6.898 -0.49 -6.617 1 91.69 28 MET B CA 1
ATOM 1136 C C . MET B 1 28 ? 5.867 -0.117 -7.68 1 91.69 28 MET B C 1
ATOM 1138 O O . MET B 1 28 ? 6 0.913 -8.344 1 91.69 28 MET B O 1
ATOM 1142 N N . ARG B 1 29 ? 5.008 -0.958 -7.828 1 89.44 29 ARG B N 1
ATOM 1143 C CA . ARG B 1 29 ? 3.777 -0.688 -8.57 1 89.44 29 ARG B CA 1
ATOM 1144 C C . ARG B 1 29 ? 2.551 -0.914 -7.688 1 89.44 29 ARG B C 1
ATOM 1146 O O . ARG B 1 29 ? 2.537 -1.822 -6.855 1 89.44 29 ARG B O 1
ATOM 1153 N N . PHE B 1 30 ? 1.602 -0.039 -7.836 1 88.94 30 PHE B N 1
ATOM 1154 C CA . PHE B 1 30 ? 0.501 -0.182 -6.891 1 88.94 30 PHE B CA 1
ATOM 1155 C C . PHE B 1 30 ? -0.82 0.225 -7.531 1 88.94 30 PHE B C 1
ATOM 1157 O O . PHE B 1 30 ? -0.836 0.97 -8.516 1 88.94 30 PHE B O 1
ATOM 1164 N N . TYR B 1 31 ? -1.859 -0.358 -7.078 1 88.62 31 TYR B N 1
ATOM 1165 C CA . TYR B 1 31 ? -3.25 0.002 -7.332 1 88.62 31 TYR B CA 1
ATOM 1166 C C . TYR B 1 31 ? -4.023 0.15 -6.023 1 88.62 31 TYR B C 1
ATOM 1168 O O . TYR B 1 31 ? -4.434 -0.845 -5.422 1 88.62 31 TYR B O 1
ATOM 1176 N N . VAL B 1 32 ? -4.168 1.421 -5.48 1 86.19 32 VAL B N 1
ATOM 1177 C CA . VAL B 1 32 ? -4.793 1.747 -4.203 1 86.19 32 VAL B CA 1
ATOM 1178 C C . VAL B 1 32 ? -5.723 2.947 -4.371 1 86.19 32 VAL B C 1
ATOM 1180 O O . VAL B 1 32 ? -5.547 3.752 -5.289 1 86.19 32 VAL B O 1
ATOM 1183 N N . ARG B 1 33 ? -6.688 2.975 -3.439 1 78.69 33 ARG B N 1
ATOM 1184 C CA . ARG B 1 33 ? -7.516 4.176 -3.375 1 78.69 33 ARG B CA 1
ATOM 1185 C C . ARG B 1 33 ? -6.957 5.172 -2.361 1 78.69 33 ARG B C 1
ATOM 1187 O O . ARG B 1 33 ? -6.664 4.805 -1.223 1 78.69 33 ARG B O 1
ATOM 1194 N N . TYR B 1 34 ? -6.664 6.367 -2.783 1 74.19 34 TYR B N 1
ATOM 1195 C CA . TYR B 1 34 ? -6.105 7.383 -1.898 1 74.19 34 TYR B CA 1
ATOM 1196 C C . TYR B 1 34 ? -6.574 8.773 -2.301 1 74.19 34 TYR B C 1
ATOM 1198 O O . TYR B 1 34 ? -7.191 8.953 -3.355 1 74.19 34 TYR B O 1
ATOM 1206 N N . ASP B 1 35 ? -6.473 9.578 -1.378 1 73.31 35 ASP B N 1
ATOM 1207 C CA . ASP B 1 35 ? -6.711 10.992 -1.648 1 73.31 35 ASP B CA 1
ATOM 1208 C C . ASP B 1 35 ? -5.637 11.562 -2.572 1 73.31 35 ASP B C 1
ATOM 1210 O O . ASP B 1 35 ? -4.484 11.734 -2.166 1 73.31 35 ASP B O 1
ATOM 1214 N N . ALA B 1 36 ? -6.008 11.953 -3.725 1 76.75 36 ALA B N 1
ATOM 1215 C CA . ALA B 1 36 ? -5.074 12.359 -4.77 1 76.75 36 ALA B CA 1
ATOM 1216 C C . ALA B 1 36 ? -4.293 13.602 -4.355 1 76.75 36 ALA B C 1
ATOM 1218 O O . ALA B 1 36 ? -3.178 13.828 -4.832 1 76.75 36 ALA B O 1
ATOM 1219 N N . ASP B 1 37 ? -4.844 14.242 -3.449 1 81.56 37 ASP B N 1
ATOM 1220 C CA . ASP B 1 37 ? -4.203 15.492 -3.055 1 81.56 37 ASP B CA 1
ATOM 1221 C C . ASP B 1 37 ? -3.24 15.273 -1.891 1 81.56 37 ASP B C 1
ATOM 1223 O O . ASP B 1 37 ? -2.543 16.203 -1.472 1 81.56 37 ASP B O 1
ATOM 1227 N N . ASN B 1 38 ? -3.211 14.055 -1.422 1 88.38 38 ASN B N 1
ATOM 1228 C CA . ASN B 1 38 ? -2.43 13.781 -0.22 1 88.38 38 ASN B CA 1
ATOM 1229 C C . ASN B 1 38 ? -1.611 12.5 -0.358 1 88.38 38 ASN B C 1
ATOM 1231 O O . ASN B 1 38 ? -1.827 11.539 0.384 1 88.38 38 ASN B O 1
ATOM 1235 N N . HIS B 1 39 ? -0.659 12.523 -1.347 1 91.06 39 HIS B N 1
ATOM 1236 C CA . HIS B 1 39 ? 0.252 11.398 -1.525 1 91.06 39 HIS B CA 1
ATOM 1237 C C . HIS B 1 39 ? 1.594 11.859 -2.084 1 91.06 39 HIS B C 1
ATOM 1239 O O . HIS B 1 39 ? 1.681 12.922 -2.703 1 91.06 39 HIS B O 1
ATOM 1245 N N . ILE B 1 40 ? 2.592 11.055 -1.88 1 91.62 40 ILE B N 1
ATOM 1246 C CA . ILE B 1 40 ? 3.873 11.203 -2.564 1 91.62 40 ILE B CA 1
ATOM 1247 C C . ILE B 1 40 ? 4.504 9.828 -2.775 1 91.62 40 ILE B C 1
ATOM 1249 O O . ILE B 1 40 ? 4.504 8.992 -1.869 1 91.62 40 ILE B O 1
ATOM 1253 N N . TYR B 1 41 ? 4.91 9.562 -3.949 1 92.75 41 TYR B N 1
ATOM 1254 C CA . TYR B 1 41 ? 5.719 8.406 -4.336 1 92.75 41 TYR B CA 1
ATOM 1255 C C . TYR B 1 41 ? 7.094 8.844 -4.832 1 92.75 41 TYR B C 1
ATOM 1257 O O . TYR B 1 41 ? 7.203 9.555 -5.836 1 92.75 41 TYR B O 1
ATOM 1265 N N . PHE B 1 42 ? 8.125 8.445 -4.102 1 91.81 42 PHE B N 1
ATOM 1266 C CA . PHE B 1 42 ? 9.461 8.914 -4.457 1 91.81 42 PHE B CA 1
ATOM 1267 C C . PHE B 1 42 ? 10.508 7.863 -4.129 1 91.81 42 PHE B C 1
ATOM 1269 O O . PHE B 1 42 ? 10.234 6.902 -3.412 1 91.81 42 PHE B O 1
ATOM 1276 N N . ALA B 1 43 ? 11.641 8.055 -4.727 1 92.31 43 ALA B N 1
ATOM 1277 C CA . ALA B 1 43 ? 12.805 7.227 -4.438 1 92.31 43 ALA B CA 1
ATOM 1278 C C . ALA B 1 43 ? 13.922 8.055 -3.801 1 92.31 43 ALA B C 1
ATOM 1280 O O . ALA B 1 43 ? 14.141 9.203 -4.184 1 92.31 43 ALA B O 1
ATOM 1281 N N . ILE B 1 44 ? 14.531 7.512 -2.852 1 91.12 44 ILE B N 1
ATOM 1282 C CA . ILE B 1 44 ? 15.703 8.102 -2.213 1 91.12 44 ILE B CA 1
ATOM 1283 C C . ILE B 1 44 ? 16.766 7.027 -1.996 1 91.12 44 ILE B C 1
ATOM 1285 O O . ILE B 1 44 ? 16.547 6.062 -1.263 1 91.12 44 ILE B O 1
ATOM 1289 N N . GLY B 1 45 ? 17.875 7.262 -2.625 1 89.62 45 GLY B N 1
ATOM 1290 C CA . GLY B 1 45 ? 18.828 6.156 -2.658 1 89.62 45 GLY B CA 1
ATOM 1291 C C . GLY B 1 45 ? 18.266 4.91 -3.316 1 89.62 45 GLY B C 1
ATOM 1292 O O . GLY B 1 45 ? 17.781 4.965 -4.449 1 89.62 45 GLY B O 1
ATOM 1293 N N . GLN B 1 46 ? 18.266 3.811 -2.598 1 90.56 46 GLN B N 1
ATOM 1294 C CA . GLN B 1 46 ? 17.781 2.553 -3.156 1 90.56 46 GLN B CA 1
ATOM 1295 C C . GLN B 1 46 ? 16.344 2.264 -2.705 1 90.56 46 GLN B C 1
ATOM 1297 O O . GLN B 1 46 ? 15.758 1.255 -3.098 1 90.56 46 GLN B O 1
ATOM 1302 N N . LEU B 1 47 ? 15.781 3.174 -1.943 1 93.75 47 LEU B N 1
ATOM 1303 C CA . LEU B 1 47 ? 14.453 2.928 -1.392 1 93.75 47 LEU B CA 1
ATOM 1304 C C . LEU B 1 47 ? 13.383 3.635 -2.215 1 93.75 47 LEU B C 1
ATOM 1306 O O . LEU B 1 47 ? 13.586 4.758 -2.68 1 93.75 47 LEU B O 1
ATOM 1310 N N . SER B 1 48 ? 12.336 2.988 -2.373 1 93.81 48 SER B N 1
ATOM 1311 C CA . SER B 1 48 ? 11.109 3.605 -2.869 1 93.81 48 SER B CA 1
ATOM 1312 C C . SER B 1 48 ? 10.07 3.756 -1.759 1 93.81 48 SER B C 1
ATOM 1314 O O . SER B 1 48 ? 9.891 2.848 -0.946 1 93.81 48 SER B O 1
ATOM 1316 N N . ILE B 1 49 ? 9.438 4.91 -1.724 1 94 49 ILE B N 1
ATOM 1317 C CA . ILE B 1 49 ? 8.5 5.211 -0.646 1 94 49 ILE B CA 1
ATOM 1318 C C . ILE B 1 49 ? 7.176 5.691 -1.233 1 94 49 ILE B C 1
ATOM 1320 O O . ILE B 1 49 ? 7.152 6.586 -2.078 1 94 49 ILE B O 1
ATOM 1324 N N . PHE B 1 50 ? 6.156 5.074 -0.771 1 93.88 50 PHE B N 1
ATOM 1325 C CA . PHE B 1 50 ? 4.812 5.535 -1.089 1 93.88 50 PHE B CA 1
ATOM 1326 C C . PHE B 1 50 ? 4.062 5.934 0.178 1 93.88 50 PHE B C 1
ATOM 1328 O O . PHE B 1 50 ? 3.736 5.082 1.006 1 93.88 50 PHE B O 1
ATOM 1335 N N . LEU B 1 51 ? 3.838 7.195 0.291 1 94.56 51 LEU B N 1
ATOM 1336 C CA . LEU B 1 51 ? 3.131 7.801 1.413 1 94.56 51 LEU B CA 1
ATOM 1337 C C . LEU B 1 51 ? 1.815 8.422 0.955 1 94.56 51 LEU B C 1
ATOM 1339 O O . LEU B 1 51 ? 1.795 9.227 0.019 1 94.56 51 LEU B O 1
ATOM 1343 N N . PHE B 1 52 ? 0.744 7.914 1.645 1 90.56 52 PHE B N 1
ATOM 1344 C CA . PHE B 1 52 ? -0.531 8.438 1.168 1 90.56 52 PHE B CA 1
ATOM 1345 C C . PHE B 1 52 ? -1.572 8.422 2.281 1 90.56 52 PHE B C 1
ATOM 1347 O O . PHE B 1 52 ? -1.442 7.668 3.248 1 90.56 52 PHE B O 1
ATOM 1354 N N . ARG B 1 53 ? -2.488 9.328 2.105 1 88.06 53 ARG B N 1
ATOM 1355 C CA . ARG B 1 53 ? -3.6 9.406 3.047 1 88.06 53 ARG B CA 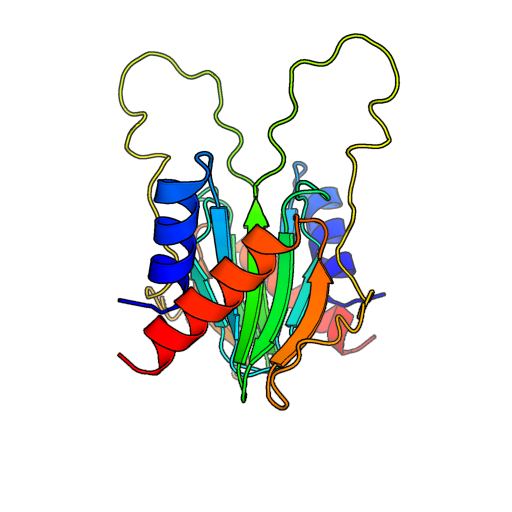1
ATOM 1356 C C . ARG B 1 53 ? -4.789 8.578 2.562 1 88.06 53 ARG B C 1
ATOM 1358 O O . ARG B 1 53 ? -5.094 8.562 1.369 1 88.06 53 ARG B O 1
ATOM 1365 N N . LEU B 1 54 ? -5.414 7.879 3.545 1 75.44 54 LEU B N 1
ATOM 1366 C CA . LEU B 1 54 ? -6.617 7.133 3.184 1 75.44 54 LEU B CA 1
ATOM 1367 C C . LEU B 1 54 ? -7.715 8.078 2.707 1 75.44 54 LEU B C 1
ATOM 1369 O O . LEU B 1 54 ? -7.891 9.164 3.26 1 75.44 54 LEU B O 1
ATOM 1373 N N . HIS B 1 55 ? -8.406 7.594 1.612 1 62.22 55 HIS B N 1
ATOM 1374 C CA . HIS B 1 55 ? -9.539 8.375 1.142 1 62.22 55 HIS B CA 1
ATOM 1375 C C . HIS B 1 55 ? -10.695 8.328 2.139 1 62.22 55 HIS B C 1
ATOM 1377 O O . HIS B 1 55 ? -11.141 7.25 2.533 1 62.22 55 HIS B O 1
ATOM 1383 N N . ARG B 1 56 ? -10.969 9.32 3.004 1 51.5 56 ARG B N 1
ATOM 1384 C CA . ARG B 1 56 ? -12.211 9.352 3.777 1 51.5 56 ARG B CA 1
ATOM 1385 C C . ARG B 1 56 ? -13.352 9.938 2.955 1 51.5 56 ARG B C 1
ATOM 1387 O O . ARG B 1 56 ? -13.219 11.016 2.371 1 51.5 56 ARG B O 1
ATOM 1394 N N . SER B 1 57 ? -14.125 9.008 2.311 1 45 57 SER B N 1
ATOM 1395 C CA . SER B 1 57 ? -15.297 9.539 1.622 1 45 57 SER B CA 1
ATOM 1396 C C . SER B 1 57 ? -16.016 10.578 2.477 1 45 57 SER B C 1
ATOM 1398 O O . SER B 1 57 ? -16.344 10.32 3.635 1 45 57 SER B O 1
ATOM 1400 N N . LYS B 1 58 ? -15.75 11.844 2.6 1 42.72 58 LYS B N 1
ATOM 1401 C CA . LYS B 1 58 ? -16.781 12.727 3.141 1 42.72 58 LYS B CA 1
ATOM 1402 C C . LYS B 1 58 ? -18.156 12.367 2.59 1 42.72 58 LYS B C 1
ATOM 1404 O O . LYS B 1 58 ? -18.281 11.984 1.427 1 42.72 58 LYS B O 1
ATOM 1409 N N . PRO B 1 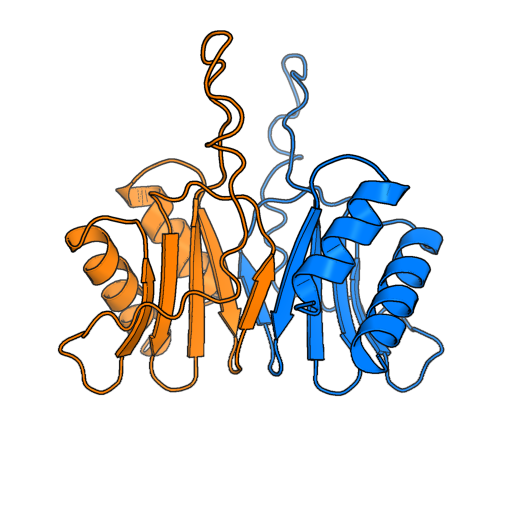59 ? -19.234 12.18 3.568 1 37.62 59 PRO B N 1
ATOM 1410 C CA . PRO B 1 59 ? -20.578 12.133 2.98 1 37.62 59 PRO B CA 1
ATOM 1411 C C . PRO B 1 59 ? -20.797 13.234 1.941 1 37.62 59 PRO B C 1
ATOM 1413 O O . PRO B 1 59 ? -20.891 14.406 2.293 1 37.62 59 PRO B O 1
ATOM 1416 N N . ARG B 1 60 ? -20.062 13.547 1.125 1 36.56 60 ARG B N 1
ATOM 1417 C CA . ARG B 1 60 ? -20.547 14.641 0.281 1 36.56 60 ARG B CA 1
ATOM 1418 C C . ARG B 1 60 ? -21.891 14.289 -0.337 1 36.56 60 ARG B C 1
ATOM 1420 O O . ARG B 1 60 ? -22.203 13.117 -0.538 1 36.56 60 ARG B O 1
ATOM 1427 N N . ALA B 1 61 ? -22.781 15.383 -0.797 1 35.38 61 ALA B N 1
ATOM 1428 C CA . ALA B 1 61 ? -23.922 15.398 -1.702 1 35.38 61 ALA B CA 1
ATOM 1429 C C . ALA B 1 61 ? -23.703 14.453 -2.881 1 35.38 61 ALA B C 1
ATOM 1431 O O . ALA B 1 61 ? -22.562 14.07 -3.176 1 35.38 61 ALA B O 1
ATOM 1432 N N . VAL B 1 62 ? -24.781 14.266 -3.885 1 32.81 62 VAL B N 1
ATOM 1433 C CA . VAL B 1 62 ? -25.125 13.406 -5.012 1 32.81 62 VAL B CA 1
ATOM 1434 C C . VAL B 1 62 ? -23.922 13.273 -5.945 1 32.81 62 VAL B C 1
ATOM 1436 O O . VAL B 1 62 ? -23.734 12.242 -6.594 1 32.81 62 VAL B O 1
ATOM 1439 N N . LEU B 1 63 ? -23.453 14.398 -6.547 1 34.97 63 LEU B N 1
ATOM 1440 C CA . LEU B 1 63 ? -22.922 14.398 -7.906 1 34.97 63 LEU B CA 1
ATOM 1441 C C . LEU B 1 63 ? -21.609 13.617 -7.98 1 34.97 63 LEU B C 1
ATOM 1443 O O . LEU B 1 63 ? -21.469 12.734 -8.828 1 34.97 63 LEU B O 1
ATOM 1447 N N . THR B 1 64 ? -20.422 14.445 -7.914 1 32.84 64 THR B N 1
ATOM 1448 C CA . THR B 1 64 ? -19.172 14.148 -8.617 1 32.84 64 THR B CA 1
ATOM 1449 C C . THR B 1 64 ? -18.406 13.039 -7.906 1 32.84 64 THR B C 1
ATOM 1451 O O . THR B 1 64 ? -17.641 13.305 -6.98 1 32.84 64 THR B O 1
ATOM 1454 N N . ARG B 1 65 ? -19.062 12.125 -7.289 1 34.97 65 ARG B N 1
ATOM 1455 C CA . ARG B 1 65 ? -18.688 10.859 -6.66 1 34.97 65 ARG B CA 1
ATOM 1456 C C . ARG B 1 65 ? -17.547 10.188 -7.426 1 34.97 65 ARG B C 1
ATOM 1458 O O . ARG B 1 65 ? -16.922 9.266 -6.914 1 34.97 65 ARG B O 1
ATOM 1465 N N . LEU B 1 66 ? -17.75 10.219 -8.742 1 37.31 66 LEU B N 1
ATOM 1466 C CA . LEU B 1 66 ? -16.906 9.477 -9.672 1 37.31 66 LEU B CA 1
ATOM 1467 C C . LEU B 1 66 ? -15.453 9.906 -9.539 1 37.31 66 LEU B C 1
ATOM 1469 O O . LEU B 1 66 ? -14.547 9.102 -9.773 1 37.31 66 LEU B O 1
ATOM 1473 N N . ALA B 1 67 ? -15.312 11.18 -9.391 1 33.03 67 ALA B N 1
ATOM 1474 C CA . ALA B 1 67 ? -13.945 11.688 -9.453 1 33.03 67 ALA B CA 1
ATOM 1475 C C . ALA B 1 67 ? -13.109 11.156 -8.289 1 33.03 67 ALA B C 1
ATOM 1477 O O . ALA B 1 67 ? -11.875 11.156 -8.352 1 33.03 67 ALA B O 1
ATOM 1478 N N . ALA B 1 68 ? -13.672 11.172 -7.188 1 34.28 68 ALA B N 1
ATOM 1479 C CA . ALA B 1 68 ? -12.883 10.844 -6.004 1 34.28 68 ALA B CA 1
ATOM 1480 C C . ALA B 1 68 ? -12.281 9.445 -6.113 1 34.28 68 ALA B C 1
ATOM 1482 O O . ALA B 1 68 ? -11.492 9.031 -5.262 1 34.28 68 ALA B O 1
ATOM 1483 N N . ALA B 1 69 ? -13.227 8.688 -6.723 1 35.06 69 ALA B N 1
ATOM 1484 C CA . ALA B 1 69 ? -12.742 7.312 -6.852 1 35.06 69 ALA B CA 1
ATOM 1485 C C . ALA B 1 69 ? -11.32 7.281 -7.395 1 35.06 69 ALA B C 1
ATOM 1487 O O . ALA B 1 69 ? -10.742 6.207 -7.582 1 35.06 69 ALA B O 1
ATOM 1488 N N . GLN B 1 70 ? -11.07 8.32 -8.375 1 37.66 70 GLN B N 1
ATOM 1489 C CA . GLN B 1 70 ? -10.047 7.969 -9.359 1 37.66 70 GLN B CA 1
ATOM 1490 C C . GLN B 1 70 ? -8.781 7.453 -8.672 1 37.66 70 GLN B C 1
ATOM 1492 O O . GLN B 1 70 ? -8.344 8.008 -7.664 1 37.66 70 GLN B O 1
ATOM 1497 N N . ARG B 1 71 ? -8.266 6.598 -9.414 1 36.19 71 ARG B N 1
ATOM 1498 C CA . ARG B 1 71 ? -7.238 5.57 -9.516 1 36.19 71 ARG B CA 1
ATOM 1499 C C . ARG B 1 71 ? -5.906 6.074 -8.969 1 36.19 71 ARG B C 1
ATOM 1501 O O . ARG B 1 71 ? -5.695 7.281 -8.844 1 36.19 71 ARG B O 1
ATOM 1508 N N . ARG B 1 72 ? -4.996 5.309 -9.68 1 42.12 72 ARG B N 1
ATOM 1509 C CA . ARG B 1 72 ? -4.156 4.129 -9.867 1 42.12 72 ARG B CA 1
ATOM 1510 C C . ARG B 1 72 ? -2.684 4.512 -9.945 1 42.12 72 ARG B C 1
ATOM 1512 O O . ARG B 1 72 ? -2.223 5.008 -10.977 1 42.12 72 ARG B O 1
ATOM 1519 N N . MET B 1 73 ? -2.27 5.129 -9 1 43.91 73 MET B N 1
ATOM 1520 C CA . MET B 1 73 ? -0.901 5.629 -9.094 1 43.91 73 MET B CA 1
ATOM 1521 C C . MET B 1 73 ? -0.043 4.707 -9.953 1 43.91 73 MET B C 1
ATOM 1523 O O . MET B 1 73 ? 1.147 4.531 -9.688 1 43.91 73 MET B O 1
ATOM 1527 N N . SER B 1 74 ? -0.406 3.629 -10.547 1 42.22 74 SER B N 1
ATOM 1528 C CA . SER B 1 74 ? 0.741 2.951 -11.141 1 42.22 74 SER B CA 1
ATOM 1529 C C . SER B 1 74 ? 1.716 3.951 -11.758 1 42.22 74 SER B C 1
ATOM 1531 O O . SER B 1 74 ? 2.922 3.879 -11.516 1 42.22 74 SER B O 1
ATOM 1533 N N . ASP B 1 75 ? 1.259 4.602 -12.922 1 37.06 75 ASP B N 1
ATOM 1534 C CA . ASP B 1 75 ? 2.113 4.969 -14.047 1 37.06 75 ASP B CA 1
ATOM 1535 C C . ASP B 1 75 ? 2.639 6.398 -13.891 1 37.06 75 ASP B C 1
ATOM 1537 O O . ASP B 1 75 ? 3.299 6.918 -14.789 1 37.06 75 ASP B O 1
ATOM 1541 N N . VAL B 1 76 ? 2.027 7.145 -13.031 1 35.09 76 VAL B N 1
ATOM 1542 C CA . VAL B 1 76 ? 2.451 8.484 -13.422 1 35.09 76 VAL B CA 1
ATOM 1543 C C . VAL B 1 76 ? 3.754 8.844 -12.711 1 35.09 76 VAL B C 1
ATOM 1545 O O . VAL B 1 76 ? 3.781 8.984 -11.484 1 35.09 76 VAL B O 1
ATOM 1548 N N . PHE B 1 77 ? 4.781 8.383 -13.25 1 38.47 77 PHE B N 1
ATOM 1549 C CA . PHE B 1 77 ? 6.086 8.93 -12.898 1 38.47 77 PHE B CA 1
ATOM 1550 C C . PHE B 1 77 ? 6.105 10.445 -13.078 1 38.47 77 PHE B C 1
ATOM 1552 O O . PHE B 1 77 ? 5.926 10.945 -14.195 1 38.47 77 PHE B O 1
ATOM 1559 N N . VAL B 1 78 ? 5.484 11.234 -12.203 1 33.69 78 VAL B N 1
ATOM 1560 C CA . VAL B 1 78 ? 5.809 12.641 -12.391 1 33.69 78 VAL B CA 1
ATOM 1561 C C . VAL B 1 78 ? 7.176 12.938 -11.781 1 33.69 78 VAL B C 1
ATOM 1563 O O . VAL B 1 78 ? 7.398 12.703 -10.586 1 33.69 78 VAL B O 1
ATOM 1566 N N . LYS B 1 79 ? 8.172 13.062 -12.633 1 39.84 79 LYS B N 1
ATOM 1567 C CA . LYS B 1 79 ? 9.508 13.484 -12.25 1 39.84 79 LYS B CA 1
ATOM 1568 C C . LYS B 1 79 ? 9.477 14.828 -11.523 1 39.84 79 LYS B C 1
ATOM 1570 O O . LYS B 1 79 ? 9.047 15.836 -12.094 1 39.84 79 LYS B O 1
ATOM 1575 N N . ILE B 1 80 ? 9.195 14.773 -10.234 1 39.38 80 ILE B N 1
ATOM 1576 C CA . ILE B 1 80 ? 9.406 16.062 -9.578 1 39.38 80 ILE B CA 1
ATOM 1577 C C . ILE B 1 80 ? 10.898 16.281 -9.344 1 39.38 80 ILE B C 1
ATOM 1579 O O . ILE B 1 80 ? 11.602 15.383 -8.875 1 39.38 80 ILE B O 1
ATOM 1583 N N . ASP B 1 81 ? 11.438 17.219 -9.984 1 41.41 81 ASP B N 1
ATOM 1584 C CA . ASP B 1 81 ? 12.82 17.688 -9.914 1 41.41 81 ASP B CA 1
ATOM 1585 C C . ASP B 1 81 ? 13.227 17.969 -8.469 1 41.41 81 ASP B C 1
ATOM 1587 O O . ASP B 1 81 ? 12.672 18.875 -7.828 1 41.41 81 ASP B O 1
ATOM 1591 N N . SER B 1 82 ? 13.32 16.969 -7.645 1 49.47 82 SER B N 1
ATOM 1592 C CA . SER B 1 82 ? 13.898 17.297 -6.348 1 49.47 82 SER B CA 1
ATOM 1593 C C . SER B 1 82 ? 15.344 17.766 -6.488 1 49.47 82 SER B C 1
ATOM 1595 O O . SER B 1 82 ? 16.078 17.266 -7.344 1 49.47 82 SER B O 1
ATOM 1597 N N . PRO B 1 83 ? 15.719 18.938 -5.895 1 50.97 83 PRO B N 1
ATOM 1598 C CA . PRO B 1 83 ? 17.094 19.438 -5.961 1 50.97 83 PRO B CA 1
ATOM 1599 C C . PRO B 1 83 ? 18.125 18.406 -5.492 1 50.97 83 PRO B C 1
ATOM 1601 O O . PRO B 1 83 ? 19.312 18.562 -5.75 1 50.97 83 PRO B O 1
ATOM 1604 N N . ARG B 1 84 ? 17.734 17.562 -4.676 1 60.69 84 ARG B N 1
ATOM 1605 C CA . ARG B 1 84 ? 18.703 16.562 -4.234 1 60.69 84 ARG B CA 1
ATOM 1606 C C . ARG B 1 84 ? 18.922 15.5 -5.297 1 60.69 84 ARG B C 1
ATOM 1608 O O . ARG B 1 84 ? 17.969 15.008 -5.902 1 60.69 84 ARG B O 1
ATOM 1615 N N . ASP B 1 85 ? 20.141 15.258 -5.703 1 69.06 85 ASP B N 1
ATOM 1616 C CA . ASP B 1 85 ? 20.531 14.383 -6.801 1 69.06 85 ASP B CA 1
ATOM 1617 C C . ASP B 1 85 ? 20.109 12.938 -6.527 1 69.06 85 ASP B C 1
ATOM 1619 O O . ASP B 1 85 ? 19.984 12.133 -7.453 1 69.06 85 ASP B O 1
ATOM 1623 N N . ASP B 1 86 ? 19.703 12.688 -5.164 1 82.94 86 ASP B N 1
ATOM 1624 C CA . ASP B 1 86 ? 19.438 11.273 -4.918 1 82.94 86 ASP B CA 1
ATOM 1625 C C . ASP B 1 86 ? 17.953 11.031 -4.652 1 82.94 86 ASP B C 1
ATOM 1627 O O . ASP B 1 86 ? 17.578 9.961 -4.172 1 82.94 86 ASP B O 1
ATOM 1631 N N . VAL B 1 87 ? 17.25 12.117 -4.844 1 88.81 87 VAL B N 1
ATOM 1632 C CA . VAL B 1 87 ? 15.812 11.961 -4.629 1 88.81 87 VAL B CA 1
ATOM 1633 C C . VAL B 1 87 ? 15.07 12.125 -5.949 1 88.81 87 VAL B C 1
ATOM 1635 O O . VAL B 1 87 ? 15.328 13.07 -6.703 1 88.81 87 VAL B O 1
ATOM 1638 N N . ARG B 1 88 ? 14.227 11.195 -6.254 1 88.12 88 ARG B N 1
ATOM 1639 C CA . ARG B 1 88 ? 13.367 11.242 -7.43 1 88.12 88 ARG B CA 1
ATOM 1640 C C . ARG B 1 88 ? 11.898 11.125 -7.039 1 88.12 88 ARG B C 1
ATOM 1642 O O . ARG B 1 88 ? 11.461 10.078 -6.547 1 88.12 88 ARG B O 1
ATOM 1649 N N . VAL B 1 89 ? 11.188 12.211 -7.211 1 90.19 89 VAL B N 1
ATOM 1650 C CA . VAL B 1 89 ? 9.75 12.164 -6.957 1 90.19 89 VAL B CA 1
ATOM 1651 C C . VAL B 1 89 ? 9.023 11.672 -8.211 1 90.19 89 VAL B C 1
ATOM 1653 O O . VAL B 1 89 ? 9.078 12.32 -9.258 1 90.19 89 VAL B O 1
ATOM 1656 N N . MET B 1 90 ? 8.367 10.586 -8.078 1 88.06 90 MET B N 1
ATOM 1657 C CA . MET B 1 90 ? 7.695 9.961 -9.219 1 88.06 90 MET B CA 1
ATOM 1658 C C . MET B 1 90 ? 6.258 10.445 -9.336 1 88.06 90 MET B C 1
ATOM 1660 O O . MET B 1 90 ? 5.738 10.594 -10.445 1 88.06 90 MET B O 1
ATOM 1664 N N . SER B 1 91 ? 5.621 10.68 -8.266 1 87 91 SER B N 1
ATOM 1665 C CA . SER B 1 91 ? 4.246 11.18 -8.242 1 87 91 SER B CA 1
ATOM 1666 C C . SER B 1 91 ? 3.93 11.867 -6.914 1 87 91 SER B C 1
ATOM 1668 O O . SER B 1 91 ? 4.371 11.422 -5.855 1 87 91 SER B O 1
ATOM 1670 N N . SER B 1 92 ? 3.246 12.992 -7.012 1 88.69 92 SER B N 1
ATOM 1671 C CA . SER B 1 92 ? 2.779 13.641 -5.789 1 88.69 92 SER B CA 1
ATOM 1672 C C . SER B 1 92 ? 1.571 14.531 -6.059 1 88.69 92 SER B C 1
ATOM 1674 O O . SER B 1 92 ? 1.461 15.125 -7.133 1 88.69 92 SER B O 1
ATOM 1676 N N . GLY B 1 93 ? 0.675 14.492 -5.074 1 86.62 93 GLY B N 1
ATOM 1677 C CA . GLY B 1 93 ? -0.428 15.438 -5.078 1 86.62 93 GLY B CA 1
ATOM 1678 C C . GLY B 1 93 ? -0.396 16.391 -3.9 1 86.62 93 GLY B C 1
ATOM 1679 O O . GLY B 1 93 ? -1.207 17.328 -3.822 1 86.62 93 GLY B O 1
ATOM 1680 N N . MET B 1 94 ? 0.568 16.188 -3.025 1 87.5 94 MET B N 1
ATOM 1681 C CA . MET B 1 94 ? 0.582 17 -1.814 1 87.5 94 MET B CA 1
ATOM 1682 C C . MET B 1 94 ? 1.356 18.297 -2.039 1 87.5 94 MET B C 1
ATOM 1684 O O . MET B 1 94 ? 2.109 18.422 -3.008 1 87.5 94 MET B O 1
ATOM 1688 N N . GLN B 1 95 ? 1.151 19.172 -1.242 1 89.56 95 GLN B N 1
ATOM 1689 C CA . GLN B 1 95 ? 1.806 20.484 -1.318 1 89.56 95 GLN B CA 1
ATOM 1690 C C . GLN B 1 95 ? 3.32 20.344 -1.186 1 89.56 95 GLN B C 1
ATOM 1692 O O . GLN B 1 95 ? 3.812 19.375 -0.604 1 89.56 95 GLN B O 1
ATOM 1697 N N . LEU B 1 96 ? 4.008 21.312 -1.726 1 90.19 96 LEU B N 1
ATOM 1698 C CA . LEU B 1 96 ? 5.465 21.266 -1.804 1 90.19 96 LEU B CA 1
ATOM 1699 C C . LEU B 1 96 ? 6.082 21.156 -0.414 1 90.19 96 LEU B C 1
ATOM 1701 O O . LEU B 1 96 ? 7.031 20.391 -0.214 1 90.19 96 LEU B O 1
ATOM 1705 N N . HIS B 1 97 ? 5.562 21.938 0.519 1 90.12 97 HIS B N 1
ATOM 1706 C CA . HIS B 1 97 ? 6.145 21.875 1.854 1 90.12 97 HIS B CA 1
ATOM 1707 C C . HIS B 1 97 ? 5.973 20.5 2.475 1 90.12 97 HIS B C 1
ATOM 1709 O O . HIS B 1 97 ? 6.836 20.031 3.219 1 90.12 97 HIS B O 1
ATOM 1715 N N . MET B 1 98 ? 4.938 19.828 2.193 1 92.31 98 MET B N 1
ATOM 1716 C CA . MET B 1 98 ? 4.699 18.469 2.666 1 92.31 98 MET B CA 1
ATOM 1717 C C . MET B 1 98 ? 5.652 17.484 1.994 1 92.31 98 MET B C 1
ATOM 1719 O O . MET B 1 98 ? 6.141 16.547 2.633 1 92.31 98 MET B O 1
ATOM 1723 N N . GLN B 1 99 ? 5.879 17.719 0.706 1 91.5 99 GLN B N 1
ATOM 1724 C CA . GLN B 1 99 ? 6.832 16.875 -0.014 1 91.5 99 GLN B CA 1
ATOM 1725 C C . GLN B 1 99 ? 8.219 16.953 0.609 1 91.5 99 GLN B C 1
ATOM 1727 O O . GLN B 1 99 ? 8.867 15.938 0.839 1 91.5 99 GLN B O 1
ATOM 1732 N N . HIS B 1 100 ? 8.555 18.156 0.857 1 90.38 100 HIS B N 1
ATOM 1733 C CA . HIS B 1 100 ? 9.859 18.375 1.467 1 90.38 100 HIS B CA 1
ATOM 1734 C C . HIS B 1 100 ? 9.938 17.734 2.85 1 90.38 100 HIS B C 1
ATOM 1736 O O . HIS B 1 100 ? 10.961 17.156 3.211 1 90.38 100 HIS B O 1
ATOM 1742 N N . TYR B 1 101 ? 8.891 17.891 3.574 1 94.5 101 TYR B N 1
ATOM 1743 C CA . TYR B 1 101 ? 8.844 17.281 4.898 1 94.5 101 TYR B CA 1
ATOM 1744 C C . TYR B 1 101 ? 8.953 15.758 4.801 1 94.5 101 TYR B C 1
ATOM 1746 O O . TYR B 1 101 ? 9.695 15.125 5.555 1 94.5 101 TYR B O 1
ATOM 1754 N N . ALA B 1 102 ? 8.305 15.148 3.838 1 95.31 102 ALA B N 1
ATOM 1755 C CA . ALA B 1 102 ? 8.344 13.703 3.635 1 95.31 102 ALA B CA 1
ATOM 1756 C C . ALA B 1 102 ? 9.766 13.227 3.344 1 95.31 102 ALA B C 1
ATOM 1758 O O . ALA B 1 102 ? 10.227 12.234 3.91 1 95.31 102 ALA B O 1
ATOM 1759 N N . ILE B 1 103 ? 10.406 13.938 2.523 1 93.38 103 ILE B N 1
ATOM 1760 C CA . ILE B 1 103 ? 11.766 13.578 2.119 1 93.38 103 ILE B CA 1
ATOM 1761 C C . ILE B 1 103 ? 12.719 13.742 3.299 1 93.38 103 ILE B C 1
ATOM 1763 O O . ILE B 1 103 ? 13.555 12.875 3.557 1 93.38 103 ILE B O 1
ATOM 1767 N N . ARG B 1 104 ? 12.508 14.805 4.023 1 93.12 104 ARG B N 1
ATOM 1768 C CA . ARG B 1 104 ? 13.367 15.078 5.168 1 93.12 104 ARG B CA 1
ATOM 1769 C C . ARG B 1 104 ? 13.211 14 6.238 1 93.12 104 ARG B C 1
ATOM 1771 O O . ARG B 1 104 ? 14.211 13.492 6.762 1 93.12 104 ARG B O 1
ATOM 1778 N N . ILE B 1 105 ? 12.047 13.641 6.594 1 94.88 105 ILE B N 1
ATOM 1779 C CA . ILE B 1 105 ? 11.844 12.656 7.652 1 94.88 105 ILE B CA 1
ATOM 1780 C C . ILE B 1 105 ? 12.32 11.289 7.188 1 94.88 105 ILE B C 1
ATOM 1782 O O . ILE B 1 105 ? 12.789 10.477 7.992 1 94.88 105 ILE B O 1
ATOM 1786 N N . THR B 1 106 ? 12.172 11 5.914 1 94 106 THR B N 1
ATOM 1787 C CA . THR B 1 106 ? 12.703 9.75 5.379 1 94 106 THR B CA 1
ATOM 1788 C C . THR B 1 106 ? 14.219 9.711 5.516 1 94 106 THR B C 1
ATOM 1790 O O . THR B 1 106 ? 14.781 8.695 5.938 1 94 106 THR B O 1
ATOM 1793 N N . ASP B 1 107 ? 14.797 10.828 5.152 1 90.06 107 ASP B N 1
ATOM 1794 C CA . ASP B 1 107 ? 16.25 10.93 5.277 1 90.06 107 ASP B CA 1
ATOM 1795 C C . ASP B 1 107 ? 16.688 10.734 6.727 1 90.06 107 ASP B C 1
ATOM 1797 O O . ASP B 1 107 ? 17.688 10.055 6.992 1 90.06 107 ASP B O 1
ATOM 1801 N N . ASP B 1 108 ? 15.945 11.328 7.633 1 91.31 108 ASP B N 1
ATOM 1802 C CA . ASP B 1 108 ? 16.219 11.172 9.055 1 91.31 108 ASP B CA 1
ATOM 1803 C C . ASP B 1 108 ? 16.109 9.711 9.484 1 91.31 108 ASP B C 1
ATOM 1805 O O . ASP B 1 108 ? 16.938 9.227 10.258 1 91.31 108 ASP B O 1
ATOM 1809 N N . ALA B 1 109 ? 15.125 9.039 8.977 1 91.69 109 ALA B N 1
ATOM 1810 C CA . ALA B 1 109 ? 14.867 7.648 9.359 1 91.69 109 ALA B CA 1
ATOM 1811 C C . ALA B 1 109 ? 15.961 6.723 8.828 1 91.69 109 ALA B C 1
ATOM 1813 O O . ALA B 1 109 ? 16.297 5.719 9.469 1 91.69 109 ALA B O 1
ATOM 1814 N N . ILE B 1 110 ? 16.5 7.02 7.688 1 88.88 110 ILE B N 1
ATOM 1815 C CA . ILE B 1 110 ? 17.547 6.203 7.07 1 88.88 110 ILE B CA 1
ATOM 1816 C C . ILE B 1 110 ? 18.844 6.371 7.836 1 88.88 110 ILE B C 1
ATOM 1818 O O . ILE B 1 110 ? 19.609 5.414 7.996 1 88.88 110 ILE B O 1
ATOM 1822 N N . ASN B 1 111 ? 19.062 7.551 8.25 1 84.19 111 ASN B N 1
ATOM 1823 C CA . ASN 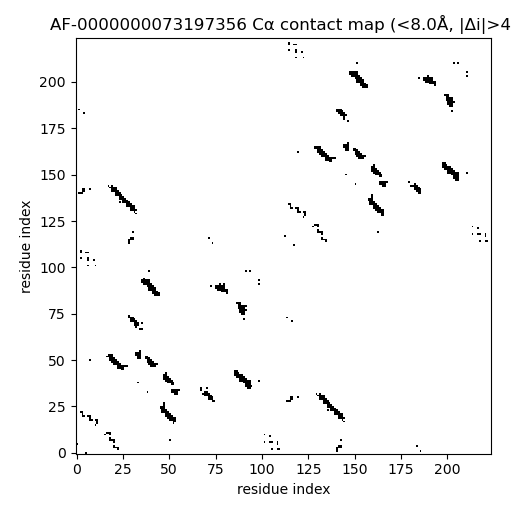B 1 111 ? 20.344 7.867 8.867 1 84.19 111 ASN B CA 1
ATOM 1824 C C . ASN B 1 111 ? 20.312 7.645 10.375 1 84.19 111 ASN B C 1
ATOM 1826 O O . ASN B 1 111 ? 21.328 7.773 11.047 1 84.19 111 ASN B O 1
ATOM 1830 N N . GLU B 1 112 ? 19.156 7.355 10.961 1 75.62 112 GLU B N 1
ATOM 1831 C CA . GLU B 1 112 ? 19.094 7.023 12.383 1 75.62 112 GLU B CA 1
ATOM 1832 C C . GLU B 1 112 ? 19.344 5.535 12.609 1 75.62 112 GLU B C 1
ATOM 1834 O O . GLU B 1 112 ? 19.047 4.711 11.742 1 75.62 112 GLU B O 1
#

InterPro domains:
  IPR001372 Dynein light chain, type 1/2 [PF01221] (2-53)
  IPR037177 Dynein light chain superfamily [G3DSA:3.30.740.10] (1-54)
  IPR037177 Dynein light chain superfamily [SSF54648] (2-53)

Organism: Anisakis simplex (NCBI:txid6269)

pLDDT: mean 75.93, std 22.58, range [31.83, 95.31]

Foldseek 3Di:
DPLQVQLQVVCCVPPNAGKGKDKDLADDFWWDQFAQQAWWWKFAASMTMIMTGHDDPDPDPDDDVPPSDTVRPGFQQPQDPDVDPRMGTGGHNYDPVVVVVSVVSSVVSVVD/DPLFVQLQVVCCVPPNAGKGKDKDLADDFWKDQFAQQAWWWKFAASMIMIMTGHDDPDPDDDPDVPVSRDITPGDQQPQDPDVDPRMTIGGHNYDPVVVVVSVVSSVVSVVD

Sequence (224 aa):
MKIAKYIANAFEANYASLWHCIVSDGHMRFYVRYDADNHIYFAIGQLSIFLFRLHRSKPRAVLTRLAAAQRRMSDVFVKIDSPRDDVRVMSSGMQLHMQHYAIRITDDAINEMKIAKYIANAFEANYASLWHCIVSDGHMRFYVRYDADNHIYFAIGQLSIFLFRLHRSKPRAVLTRLAAAQRRMSDVFVKIDSPRDDVRVMSSGMQLHMQHYAIRITDDAINE

Radius of gyration: 17.15 Å; Cα contacts (8 Å, |Δi|>4): 426; chains: 2; bounding box: 46×48×42 Å

Nearest PDB structures (foldseek):
  5fwz-assembly1_A-2  TM=8.665E-01  e=6.591E-02  Fasciola hepatica
  5x2d-assembly2_B-2  TM=8.307E-01  e=8.510E-02  Clonorchis sinensis
  5fx0-assembly1_A-2  TM=8.752E-01  e=1.249E-01  Fasciola hepatica
  7v63-assembly1_A  TM=4.778E-01  e=6.996E+00  Homo sapiens
  5fwz-assembly1_A-2  TM=8.676E-01  e=7.977E-02  Fasciola hepatica

Secondary structure (DSSP, 8-state):
--HHHHHHHHHHHHH-S-EEEEEESS-EEEE--EEEEEEEEEEETTEEEEEEEE-------SS--STTS-----S----EE-SSTTEEEEEE-S-HHHHHHHHHHHHHHHH-/--HHHHHHHHHHHHH-S-EEEEEESS-EEEE--EEEEEEEEEEETTEEEEEEEE-------SS--SSTT---TTS----B--SSTTEEEEEE-S-HHHHHHHHHHHHHHHH-

Solvent-accessible surface area (backbone atoms only — not comparable to full-atom values): 11960 Å² total; per-residue (Å²): 123,62,58,24,46,53,48,21,50,52,45,25,73,72,66,51,71,61,44,25,17,37,34,22,64,25,59,75,42,36,18,39,70,33,33,67,57,39,28,39,31,33,31,48,76,68,32,26,37,40,37,34,26,63,57,70,80,67,88,62,85,89,75,82,69,71,70,74,49,62,59,42,55,56,79,57,62,39,77,42,83,46,90,49,94,55,38,42,28,26,31,68,41,41,55,66,70,57,51,52,48,53,52,49,50,48,52,50,47,69,75,97,121,62,59,24,48,53,50,21,51,53,45,25,74,73,68,51,71,61,43,26,17,38,32,22,64,25,59,71,38,34,19,47,73,35,34,67,57,39,28,39,30,32,31,49,77,68,33,26,37,41,38,34,25,62,56,71,79,65,90,63,84,90,73,80,61,67,64,67,59,49,69,47,67,50,74,57,66,40,78,42,85,45,89,49,92,54,37,44,29,27,30,69,41,41,55,69,72,56,51,50,49,52,53,48,50,47,51,50,49,68,74,98